Protein AF-A0A935TF21-F1 (afdb_monomer)

Radius of gyration: 28.74 Å; Cα contacts (8 Å, |Δi|>4): 206; chains: 1; bounding box: 63×30×83 Å

Structure (mmCIF, N/CA/C/O backbone):
data_AF-A0A935TF21-F1
#
_entry.id   AF-A0A935TF21-F1
#
loop_
_atom_site.group_PDB
_atom_site.id
_atom_site.type_symbol
_atom_site.label_atom_id
_atom_site.label_alt_id
_atom_site.label_comp_id
_atom_site.label_asym_id
_atom_site.label_entity_id
_atom_site.label_seq_id
_atom_site.pdbx_PDB_ins_code
_atom_site.Cartn_x
_atom_site.Cartn_y
_atom_site.Cartn_z
_atom_site.occupancy
_atom_site.B_iso_or_equiv
_atom_site.auth_seq_id
_atom_site.auth_comp_id
_atom_site.auth_asym_id
_atom_site.auth_atom_id
_atom_site.pdbx_PDB_model_num
ATOM 1 N N . MET A 1 1 ? -17.132 6.297 -1.253 1.00 37.31 1 MET A N 1
ATOM 2 C CA . MET A 1 1 ? -18.064 5.378 -0.561 1.00 37.31 1 MET A CA 1
ATOM 3 C C . MET A 1 1 ? -17.252 4.531 0.411 1.00 37.31 1 MET A C 1
ATOM 5 O O . MET A 1 1 ? -16.319 3.863 -0.022 1.00 37.31 1 MET A O 1
ATOM 9 N N . VAL A 1 2 ? -17.514 4.644 1.712 1.00 45.81 2 VAL A N 1
ATOM 10 C CA . VAL A 1 2 ? -16.833 3.863 2.762 1.00 45.81 2 VAL A CA 1
ATOM 11 C C . VAL A 1 2 ? -17.226 2.388 2.598 1.00 45.81 2 VAL A C 1
ATOM 13 O O . VAL A 1 2 ? -18.395 2.108 2.330 1.00 45.81 2 VAL A O 1
ATOM 16 N N . SER A 1 3 ? -16.280 1.444 2.679 1.00 52.06 3 SER A N 1
ATOM 17 C CA . SER A 1 3 ? -16.605 0.022 2.480 1.00 52.06 3 SER A CA 1
ATOM 18 C C . SER A 1 3 ? -17.536 -0.486 3.584 1.00 52.06 3 SER A C 1
ATOM 20 O O . SER A 1 3 ? -17.520 0.025 4.703 1.00 52.06 3 SER A O 1
ATOM 22 N N . THR A 1 4 ? -18.343 -1.508 3.290 1.00 50.88 4 THR A N 1
ATOM 23 C CA . THR A 1 4 ? -19.279 -2.112 4.256 1.00 50.88 4 THR A CA 1
ATOM 24 C C . THR A 1 4 ? -18.580 -2.495 5.565 1.00 50.88 4 THR A C 1
ATOM 26 O O . THR A 1 4 ? -19.110 -2.223 6.636 1.00 50.88 4 THR A O 1
ATOM 29 N N . SER A 1 5 ? -17.345 -3.004 5.493 1.00 61.09 5 SER A N 1
ATOM 30 C CA . SER A 1 5 ? -16.505 -3.284 6.665 1.00 61.09 5 SER A CA 1
ATOM 31 C C . SER A 1 5 ? -16.226 -2.044 7.524 1.00 61.09 5 SER A C 1
ATOM 33 O O . SER A 1 5 ? -16.417 -2.077 8.735 1.00 61.09 5 SER A O 1
ATOM 35 N N . GLU A 1 6 ? -15.850 -0.920 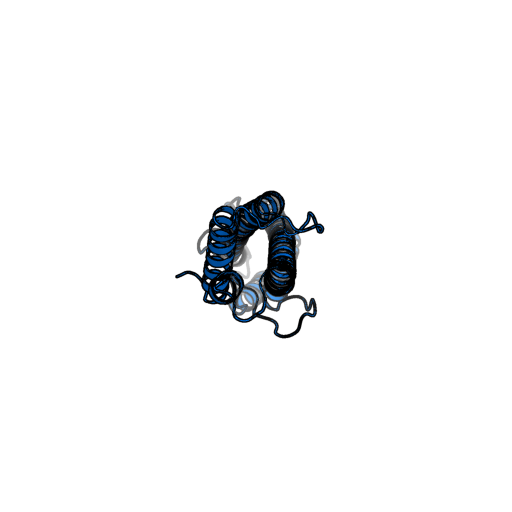6.922 1.00 62.50 6 GLU A N 1
ATOM 36 C CA . GLU A 1 6 ? -15.554 0.329 7.636 1.00 62.50 6 GLU A CA 1
ATOM 37 C C . GLU A 1 6 ? -16.818 0.938 8.271 1.00 62.50 6 GLU A C 1
ATOM 39 O O . GLU A 1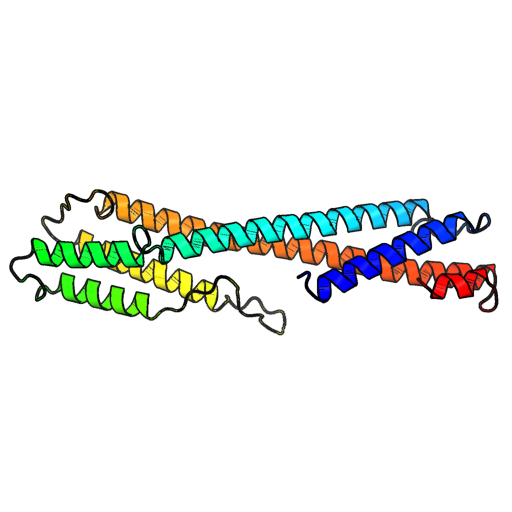 6 ? -16.762 1.452 9.387 1.00 62.50 6 GLU A O 1
ATOM 44 N N . ARG A 1 7 ? -17.994 0.775 7.640 1.00 63.12 7 ARG A N 1
ATOM 45 C CA . ARG A 1 7 ? -19.284 1.141 8.258 1.00 63.12 7 ARG A CA 1
ATOM 46 C C . ARG A 1 7 ? -19.556 0.337 9.533 1.00 63.12 7 ARG A C 1
ATOM 48 O O . ARG A 1 7 ? -20.015 0.909 10.518 1.00 63.12 7 ARG A O 1
ATOM 55 N N . THR A 1 8 ? -19.238 -0.960 9.541 1.00 80.75 8 THR A N 1
ATOM 56 C CA . THR A 1 8 ? -19.416 -1.803 10.740 1.00 80.75 8 THR A CA 1
ATOM 57 C C . THR A 1 8 ? -18.425 -1.475 11.858 1.00 80.75 8 THR A C 1
ATOM 59 O O . THR A 1 8 ? -18.762 -1.613 13.031 1.00 80.75 8 THR A O 1
ATOM 62 N N . PHE A 1 9 ? -17.206 -1.026 11.535 1.00 86.69 9 PHE A N 1
ATOM 63 C CA . PHE A 1 9 ? -16.251 -0.556 12.544 1.00 86.69 9 PHE A CA 1
ATOM 64 C C . PHE A 1 9 ? -16.720 0.750 13.188 1.00 86.69 9 PHE A C 1
ATOM 66 O O . PHE A 1 9 ? -16.795 0.811 14.412 1.00 86.69 9 PHE A O 1
ATOM 73 N N . GLY A 1 10 ? -17.153 1.730 12.387 1.00 88.19 10 GLY A N 1
ATOM 74 C CA . GLY A 1 10 ? -17.724 2.977 12.907 1.00 88.19 10 GLY A CA 1
ATOM 75 C C . GLY A 1 10 ? -18.922 2.738 13.831 1.00 88.19 10 GLY A C 1
ATOM 76 O O . GLY A 1 10 ? -18.957 3.264 14.936 1.00 88.19 10 GLY A O 1
ATOM 77 N N . GLN A 1 11 ? -19.854 1.863 13.439 1.00 90.12 11 GLN A N 1
ATOM 78 C CA . GLN A 1 11 ? -20.998 1.500 14.285 1.00 90.12 11 GLN A CA 1
ATOM 79 C C . GLN A 1 11 ? -20.578 0.861 15.615 1.00 90.12 11 GLN A C 1
ATOM 81 O O . GLN A 1 11 ? -21.085 1.253 16.662 1.00 90.12 11 GLN A O 1
ATOM 86 N N . ARG A 1 12 ? -19.643 -0.100 15.591 1.00 92.12 12 ARG A N 1
ATOM 87 C CA . ARG A 1 12 ? -19.133 -0.745 16.814 1.00 92.12 12 ARG A CA 1
ATOM 88 C C . ARG A 1 12 ? -18.430 0.246 17.737 1.00 92.12 12 ARG A C 1
ATOM 90 O O . ARG A 1 12 ? -18.624 0.184 18.946 1.00 92.12 12 ARG A O 1
ATOM 97 N N . TYR A 1 13 ? -17.651 1.166 17.173 1.00 95.38 13 TYR A N 1
ATOM 98 C CA . TYR A 1 13 ? -17.010 2.235 17.932 1.00 95.38 13 TYR A CA 1
ATOM 99 C C . TYR A 1 13 ? -18.043 3.142 18.611 1.00 95.38 13 TYR A C 1
ATOM 101 O O . TYR A 1 13 ? -17.968 3.341 19.822 1.00 95.38 13 TYR A O 1
ATOM 109 N N . THR A 1 14 ? -19.047 3.624 17.866 1.00 95.19 14 THR A N 1
ATOM 110 C CA . THR A 1 14 ? -20.126 4.456 18.420 1.00 95.19 14 THR A CA 1
ATOM 111 C C . THR A 1 14 ? -20.864 3.731 19.541 1.00 95.19 14 THR A C 1
ATOM 113 O O . THR A 1 14 ? -21.003 4.282 20.624 1.00 95.19 14 THR A O 1
ATOM 116 N N . LYS A 1 15 ? -21.237 2.461 19.343 1.00 95.06 15 LYS A N 1
ATOM 117 C CA . LYS A 1 15 ? -21.889 1.664 20.392 1.00 95.06 15 LYS A CA 1
ATOM 118 C C . LYS A 1 15 ? -21.023 1.484 21.638 1.00 95.06 15 LYS A C 1
ATOM 120 O O . LYS A 1 15 ? -21.534 1.577 22.749 1.00 95.06 15 LYS A O 1
ATOM 125 N N . GLY A 1 16 ? -19.715 1.290 21.473 1.00 96.75 16 GLY A N 1
ATOM 126 C CA . GLY A 1 16 ? -18.781 1.254 22.597 1.00 96.75 16 GLY A CA 1
ATOM 127 C C . GLY A 1 16 ? -18.724 2.579 23.366 1.00 96.75 16 GLY A C 1
ATOM 128 O O . GLY A 1 16 ? -18.702 2.568 24.596 1.00 96.75 16 GLY A O 1
ATOM 129 N N . ARG A 1 17 ? -18.748 3.720 22.663 1.00 97.44 17 ARG A N 1
ATOM 130 C CA . ARG A 1 17 ? -18.812 5.056 23.281 1.00 97.44 17 ARG A CA 1
ATOM 131 C C . ARG A 1 17 ? -20.123 5.262 24.036 1.00 97.44 17 ARG A C 1
ATOM 133 O O . ARG A 1 17 ? -20.077 5.664 25.194 1.00 97.44 17 ARG A O 1
ATOM 140 N N . ASP A 1 18 ? -21.251 4.923 23.418 1.00 97.38 18 ASP A N 1
ATOM 141 C CA . ASP A 1 18 ? -22.573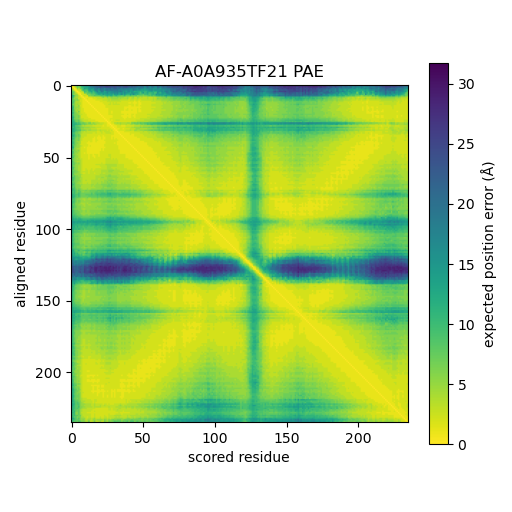 5.031 24.040 1.00 97.38 18 ASP A CA 1
ATOM 142 C C . ASP A 1 18 ? -22.661 4.178 25.314 1.00 97.38 18 ASP A C 1
ATOM 144 O O . ASP A 1 18 ? -23.154 4.647 26.337 1.00 97.38 18 ASP A O 1
ATOM 148 N N . LEU A 1 19 ? -22.113 2.954 25.287 1.00 97.06 19 LEU A N 1
ATOM 149 C CA . LEU A 1 19 ? -22.030 2.098 26.471 1.00 97.06 19 LEU A CA 1
ATOM 150 C C . LEU A 1 19 ? -21.237 2.772 27.594 1.00 97.06 19 LEU A C 1
ATOM 152 O O . LEU A 1 19 ? -21.670 2.747 28.740 1.00 97.06 19 LEU A O 1
ATOM 156 N N . VAL A 1 20 ? -20.081 3.369 27.294 1.00 97.25 20 VAL A N 1
ATOM 157 C CA . VAL A 1 20 ? -19.264 4.048 28.310 1.00 97.25 20 VAL A CA 1
ATOM 158 C C . VAL A 1 20 ? -19.993 5.245 28.913 1.00 97.25 20 VAL A C 1
ATOM 160 O O . VAL A 1 20 ? -19.961 5.404 30.132 1.00 97.25 20 VAL A O 1
ATOM 163 N N . GLU A 1 21 ? -20.656 6.068 28.099 1.00 96.62 21 GLU A N 1
ATOM 164 C CA . GLU A 1 21 ? -21.449 7.192 28.611 1.00 96.62 21 GLU A CA 1
ATOM 165 C C . GLU A 1 21 ? -22.609 6.705 29.479 1.00 96.62 21 GLU A C 1
ATOM 167 O O . GLU A 1 21 ? -22.827 7.223 30.571 1.00 96.62 21 GLU A O 1
ATOM 172 N N . TYR A 1 22 ? -23.283 5.638 29.058 1.00 96.69 22 TYR A N 1
ATOM 173 C CA . TYR A 1 22 ? -24.311 4.990 29.855 1.00 96.69 22 TYR A CA 1
ATOM 174 C C . TYR A 1 22 ? -23.778 4.489 31.211 1.00 96.69 22 TYR A C 1
ATOM 176 O O . TYR A 1 22 ? -24.372 4.777 32.248 1.00 96.69 22 TYR A O 1
ATOM 184 N N . LEU A 1 23 ? -22.627 3.809 31.241 1.00 96.50 23 LEU A N 1
ATOM 185 C CA . LEU A 1 23 ? -22.033 3.318 32.490 1.00 96.50 23 LEU A CA 1
ATOM 186 C C . LEU A 1 23 ? -21.666 4.447 33.463 1.00 96.50 23 LEU A C 1
ATOM 188 O O . LEU A 1 23 ? -21.711 4.232 34.668 1.00 96.50 23 LEU A O 1
ATOM 192 N N . LYS A 1 24 ? -21.331 5.649 32.973 1.00 94.69 24 LYS A N 1
ATOM 193 C CA . LYS A 1 24 ? -21.089 6.820 33.837 1.00 94.69 24 LYS A CA 1
ATOM 194 C C . LYS A 1 24 ? -22.364 7.326 34.517 1.00 94.69 24 LYS A C 1
ATOM 196 O O . LYS A 1 24 ? -22.272 7.914 35.591 1.00 94.69 24 LYS A O 1
ATOM 201 N N . LEU A 1 25 ? -23.533 7.108 33.910 1.00 94.75 25 LEU A N 1
ATOM 202 C CA . LEU A 1 25 ? -24.829 7.446 34.511 1.00 94.75 25 LEU A CA 1
ATOM 203 C C . LEU A 1 25 ? -25.222 6.449 35.610 1.00 94.75 25 LEU A C 1
ATOM 205 O O . LEU A 1 25 ? -25.937 6.808 36.544 1.00 94.75 25 LEU A O 1
ATOM 209 N N . VAL A 1 26 ? -24.727 5.211 35.532 1.00 94.06 26 VAL A N 1
ATOM 210 C CA . VAL A 1 26 ? -24.918 4.189 36.566 1.00 94.06 26 VAL A CA 1
ATOM 211 C C . VAL A 1 26 ? -23.888 4.404 37.681 1.00 94.06 26 VAL A C 1
ATOM 213 O O . VAL A 1 26 ? -22.861 3.738 37.746 1.00 94.06 26 VAL A O 1
ATOM 216 N N . THR A 1 27 ? -24.152 5.350 38.585 1.00 87.94 27 THR A N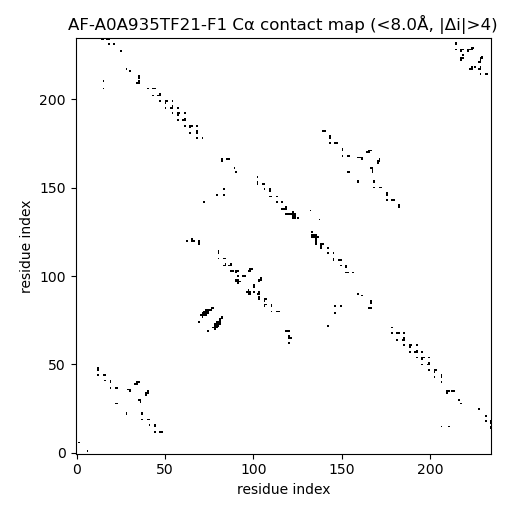 1
ATOM 217 C CA . THR A 1 27 ? -23.195 5.802 39.622 1.00 87.94 27 THR A CA 1
ATOM 218 C C . THR A 1 27 ? -22.717 4.709 40.585 1.00 87.94 27 THR A C 1
ATOM 220 O O . THR A 1 27 ? -21.671 4.858 41.212 1.00 87.94 27 THR A O 1
ATOM 223 N N . THR A 1 28 ? -23.453 3.600 40.697 1.00 92.25 28 THR A N 1
ATOM 224 C CA . THR A 1 28 ? -23.097 2.442 41.533 1.00 92.25 28 THR A CA 1
ATOM 225 C C . THR A 1 28 ? -22.354 1.338 40.770 1.00 92.25 28 THR A C 1
ATOM 227 O O . THR A 1 28 ? -21.987 0.326 41.370 1.00 92.25 28 THR A O 1
ATOM 230 N N . TYR A 1 29 ? -22.094 1.518 39.470 1.00 93.94 29 TYR A N 1
ATOM 231 C CA . TYR A 1 29 ? -21.312 0.580 38.669 1.00 93.94 29 TYR A CA 1
ATOM 232 C C . TYR A 1 29 ? -19.819 0.684 39.016 1.00 93.94 29 TYR A C 1
ATOM 234 O O . TYR A 1 29 ? -19.079 1.512 38.481 1.00 93.94 29 TYR A O 1
ATOM 242 N N . ALA A 1 30 ? -19.373 -0.186 39.921 1.00 91.62 30 ALA A N 1
ATOM 243 C CA . ALA A 1 30 ? -18.002 -0.237 40.424 1.00 91.62 30 ALA A CA 1
ATOM 244 C C . ALA A 1 30 ? -17.450 -1.675 40.352 1.00 91.62 30 ALA A C 1
ATOM 246 O O . ALA A 1 30 ? -17.303 -2.340 41.380 1.00 91.62 30 ALA A O 1
ATOM 247 N N . PRO A 1 31 ? -17.173 -2.202 39.142 1.00 94.56 31 PRO A N 1
ATOM 248 C CA . PRO A 1 31 ? -16.696 -3.571 38.989 1.00 94.56 31 PRO A CA 1
ATOM 249 C C . PRO A 1 31 ? -15.298 -3.750 39.600 1.00 94.56 31 PRO A C 1
ATOM 251 O O . PRO A 1 31 ? -14.434 -2.875 39.482 1.00 94.56 31 PRO A O 1
ATOM 254 N N . THR A 1 32 ? -15.059 -4.925 40.192 1.00 93.94 32 THR A N 1
ATOM 255 C CA . THR A 1 32 ? -13.744 -5.324 40.726 1.00 93.94 32 THR A CA 1
ATOM 256 C C . THR A 1 32 ? -12.703 -5.467 39.616 1.00 93.94 32 THR A C 1
ATOM 258 O O . THR A 1 32 ? -11.535 -5.134 39.805 1.00 93.94 32 THR A O 1
ATOM 261 N N . GLU A 1 33 ? -13.116 -5.942 38.437 1.00 95.25 33 GLU A N 1
ATOM 262 C CA . GLU A 1 33 ? -12.239 -6.017 37.271 1.00 95.25 33 GLU A CA 1
ATOM 263 C C . GLU A 1 33 ? -12.031 -4.616 36.681 1.00 95.25 33 GLU A C 1
ATOM 265 O O . GLU A 1 33 ? -12.912 -4.030 36.050 1.00 95.25 33 GLU A O 1
ATOM 270 N N . THR A 1 34 ? -10.824 -4.080 36.856 1.00 96.75 34 THR A N 1
ATOM 271 C CA . THR A 1 34 ? -10.471 -2.719 36.427 1.00 96.75 34 THR A CA 1
ATOM 272 C C . THR A 1 34 ? -10.614 -2.523 34.918 1.00 96.75 34 THR A C 1
ATOM 274 O O . THR A 1 34 ? -11.000 -1.445 34.467 1.00 96.75 34 THR A O 1
ATOM 277 N N . ALA A 1 35 ? -10.375 -3.569 34.122 1.00 96.38 35 ALA A N 1
ATOM 278 C CA . ALA A 1 35 ? -10.441 -3.539 32.662 1.00 96.38 35 ALA A CA 1
ATOM 279 C C . ALA A 1 35 ? -11.816 -3.124 32.099 1.00 96.38 35 ALA A C 1
ATOM 281 O O . ALA A 1 35 ? -11.870 -2.617 30.976 1.00 96.38 35 ALA A O 1
ATOM 282 N N . ILE A 1 36 ? -12.900 -3.322 32.859 1.00 97.50 36 ILE A N 1
ATOM 283 C CA . ILE A 1 36 ? -14.279 -2.977 32.468 1.00 97.50 36 ILE A CA 1
ATOM 284 C C . ILE A 1 36 ? -14.825 -1.733 33.180 1.00 97.50 36 ILE A C 1
ATOM 286 O O . ILE A 1 36 ? -16.016 -1.427 33.075 1.00 97.50 36 ILE A O 1
ATOM 290 N N . GLN A 1 37 ? -13.970 -1.007 33.899 1.00 97.31 37 GLN A N 1
ATOM 291 C CA . GLN A 1 37 ? -14.326 0.295 34.451 1.00 97.31 37 GLN A CA 1
ATOM 292 C C . GLN A 1 37 ? -14.432 1.343 33.330 1.00 97.31 37 GLN A C 1
ATOM 294 O O . GLN A 1 37 ? -13.663 1.278 32.361 1.00 97.31 37 GLN A O 1
ATOM 299 N N . PRO A 1 38 ? -15.316 2.353 33.462 1.00 96.62 38 PRO A N 1
ATOM 300 C CA . PRO A 1 38 ? -15.530 3.362 32.421 1.00 96.62 38 PRO A CA 1
ATOM 301 C C . PRO A 1 38 ? -14.249 4.073 31.963 1.00 96.62 38 PRO A C 1
ATOM 303 O O . PRO A 1 38 ? -14.087 4.346 30.773 1.00 96.62 38 PRO A O 1
ATOM 306 N N . ALA A 1 39 ? -13.306 4.325 32.879 1.00 96.94 39 ALA A N 1
ATOM 307 C CA . ALA A 1 39 ? -12.022 4.947 32.557 1.00 96.94 39 ALA A CA 1
ATOM 308 C C . ALA A 1 39 ? -11.172 4.079 31.608 1.00 96.94 39 ALA A C 1
ATOM 310 O O . ALA A 1 39 ? -10.722 4.557 30.570 1.00 96.94 39 ALA A O 1
ATOM 311 N N . ASN A 1 40 ? -11.017 2.784 31.901 1.00 97.94 40 ASN A N 1
ATOM 312 C CA . ASN A 1 40 ? -10.223 1.874 31.067 1.00 97.94 40 ASN A CA 1
ATOM 313 C C . ASN A 1 40 ? -10.906 1.542 29.733 1.00 97.94 40 ASN A C 1
ATOM 315 O O . ASN A 1 40 ? -10.227 1.402 28.716 1.00 97.94 40 ASN A O 1
ATOM 319 N N . LEU A 1 41 ? -12.242 1.477 29.705 1.00 98.12 41 LEU A N 1
ATOM 320 C CA . LEU A 1 41 ? -12.999 1.373 28.454 1.00 98.12 41 LEU A CA 1
ATOM 321 C C . LEU A 1 41 ? -12.825 2.627 27.584 1.00 98.12 41 LEU A C 1
ATOM 323 O O . LEU A 1 41 ? -12.666 2.510 26.371 1.00 98.12 41 LEU A O 1
ATOM 327 N N . THR A 1 42 ? -12.790 3.818 28.195 1.00 98.31 42 THR A N 1
ATOM 328 C CA . THR A 1 42 ? -12.485 5.075 27.490 1.00 98.31 42 THR A CA 1
ATOM 329 C C . THR A 1 42 ? -11.088 5.027 26.873 1.00 98.31 42 THR A C 1
ATOM 331 O O . THR A 1 42 ? -10.937 5.354 25.698 1.00 98.31 42 THR A O 1
ATOM 334 N N . THR A 1 43 ? -10.083 4.562 27.622 1.00 98.50 43 THR A N 1
ATOM 335 C CA . THR A 1 43 ? -8.717 4.376 27.108 1.00 98.50 43 THR A CA 1
ATOM 336 C C . THR A 1 43 ? -8.687 3.422 25.913 1.00 98.50 43 THR A C 1
ATOM 338 O O . THR A 1 43 ? -8.118 3.772 24.882 1.00 98.50 43 THR A O 1
ATOM 341 N N . LEU A 1 44 ? -9.355 2.264 26.001 1.00 98.38 44 LEU A N 1
ATOM 342 C CA . LEU A 1 44 ? -9.447 1.316 24.884 1.00 98.38 44 LEU A CA 1
ATOM 343 C C . LEU A 1 44 ? -10.112 1.946 23.651 1.00 98.38 44 LEU A C 1
ATOM 345 O O . LEU A 1 44 ? -9.628 1.772 22.535 1.00 98.38 44 LEU A O 1
ATOM 349 N N . LEU A 1 45 ? -11.201 2.696 23.834 1.00 98.25 45 LEU A N 1
ATOM 350 C CA . LEU A 1 45 ? -11.885 3.369 22.729 1.00 98.25 45 LEU A CA 1
ATOM 351 C C . LEU A 1 45 ? -11.001 4.443 22.085 1.00 98.25 45 LEU A C 1
ATOM 353 O O . LEU A 1 45 ? -10.987 4.546 20.863 1.00 98.25 45 LEU A O 1
ATOM 357 N N . ASN A 1 46 ? -10.206 5.183 22.859 1.00 98.25 46 ASN A N 1
ATOM 358 C CA . ASN A 1 46 ? -9.229 6.122 22.301 1.00 98.25 46 ASN A CA 1
ATOM 359 C C . ASN A 1 46 ? -8.145 5.390 21.485 1.00 98.25 46 ASN A C 1
ATOM 361 O O . ASN A 1 46 ? -7.781 5.846 20.404 1.00 98.25 46 ASN A O 1
ATOM 365 N N . SER A 1 47 ? -7.676 4.222 21.945 1.00 98.31 47 SER A N 1
ATOM 366 C CA . SER A 1 47 ? -6.758 3.379 21.165 1.00 98.31 47 SER A CA 1
ATOM 367 C C . SER A 1 47 ? -7.396 2.858 19.873 1.00 98.31 47 SER A C 1
ATOM 369 O O . SER A 1 47 ? -6.733 2.814 18.839 1.00 98.31 47 SER A O 1
ATOM 371 N N . ILE A 1 48 ? -8.682 2.491 19.901 1.00 98.00 48 ILE A N 1
ATOM 372 C CA . ILE A 1 48 ? -9.433 2.080 18.705 1.00 98.00 48 ILE A CA 1
ATOM 373 C C . ILE A 1 48 ? -9.556 3.235 17.709 1.00 98.00 48 ILE A C 1
ATOM 375 O O . ILE A 1 48 ? -9.378 3.019 16.512 1.00 98.00 48 ILE A O 1
ATOM 379 N N . ASP A 1 49 ? -9.846 4.446 18.180 1.00 96.81 49 ASP A N 1
ATOM 380 C CA . ASP A 1 49 ? -9.965 5.629 17.324 1.00 96.81 49 ASP A CA 1
ATOM 381 C C . ASP A 1 49 ? -8.635 5.978 16.636 1.00 96.81 49 ASP A C 1
ATOM 383 O O . ASP A 1 49 ? -8.578 6.161 15.414 1.00 96.81 49 ASP A O 1
ATOM 387 N N . ALA A 1 50 ? -7.538 5.941 17.398 1.00 97.56 50 ALA A N 1
ATOM 388 C CA . ALA A 1 50 ? -6.191 6.075 16.855 1.00 97.56 50 ALA A CA 1
ATOM 389 C C . ALA A 1 50 ? -5.903 4.987 15.804 1.00 97.56 50 ALA A C 1
ATOM 391 O O . ALA A 1 50 ? -5.513 5.303 14.680 1.00 97.56 50 ALA A O 1
ATOM 392 N N . ALA A 1 51 ? -6.185 3.715 16.107 1.00 96.25 51 ALA A N 1
ATOM 393 C CA . ALA A 1 51 ? -5.967 2.609 15.174 1.00 96.25 51 ALA A CA 1
ATOM 394 C C . ALA A 1 51 ? -6.834 2.712 13.902 1.00 96.25 51 ALA A C 1
ATOM 396 O O . ALA A 1 51 ? -6.372 2.379 12.809 1.00 96.25 51 ALA A O 1
ATOM 397 N N . ASN A 1 52 ? -8.079 3.195 14.004 1.00 94.50 52 ASN A N 1
ATOM 398 C CA . ASN A 1 52 ? -8.925 3.478 12.840 1.00 94.50 52 ASN A CA 1
ATOM 399 C C . ASN A 1 52 ? -8.264 4.523 11.927 1.00 94.50 52 ASN A C 1
ATOM 401 O O . ASN A 1 52 ? -8.185 4.322 10.711 1.00 94.50 52 ASN A O 1
ATOM 405 N N . SER A 1 53 ? -7.762 5.609 12.521 1.00 94.75 53 SER A N 1
ATOM 406 C CA . SER A 1 53 ? -7.082 6.692 11.807 1.00 94.75 53 SER A CA 1
ATOM 407 C C . SER A 1 53 ? -5.785 6.217 11.150 1.00 94.75 53 SER A C 1
ATOM 409 O O . SER A 1 53 ? -5.547 6.495 9.973 1.00 94.75 53 SER A O 1
ATOM 411 N N . GLU A 1 54 ? -4.983 5.422 11.860 1.00 95.62 54 GLU A N 1
ATOM 412 C CA . GLU A 1 54 ? -3.742 4.842 11.340 1.00 95.62 54 GLU A CA 1
ATOM 413 C C . GLU A 1 54 ? -3.979 3.904 10.151 1.00 95.62 54 GLU A C 1
ATOM 415 O O . GLU A 1 54 ? -3.249 3.971 9.161 1.00 95.62 54 GLU A O 1
ATOM 420 N N . VAL A 1 55 ? -5.019 3.061 10.198 1.00 93.88 55 VAL A N 1
ATOM 421 C CA . VAL A 1 55 ? -5.396 2.212 9.055 1.00 93.88 55 VAL A CA 1
ATOM 422 C C . VAL A 1 55 ? -5.797 3.065 7.852 1.00 93.88 55 VAL A C 1
ATOM 424 O O . VAL A 1 55 ? -5.410 2.755 6.721 1.00 93.88 55 VAL A O 1
ATOM 427 N N . GLY A 1 56 ? -6.554 4.143 8.074 1.00 90.69 56 GLY A N 1
ATOM 428 C CA . GLY A 1 56 ? -6.927 5.092 7.026 1.00 90.69 56 GLY A CA 1
ATOM 429 C C . GLY A 1 56 ? -5.709 5.747 6.369 1.00 90.69 56 GLY A C 1
ATOM 430 O O . GLY A 1 56 ? -5.599 5.748 5.140 1.00 90.69 56 GLY A O 1
ATOM 431 N N . ALA A 1 57 ? -4.769 6.234 7.181 1.00 94.94 57 ALA A N 1
ATOM 432 C CA . ALA A 1 57 ? -3.530 6.848 6.717 1.00 94.94 57 ALA A CA 1
ATOM 433 C C . ALA A 1 57 ? -2.655 5.852 5.937 1.00 94.94 57 ALA A C 1
ATOM 435 O O . ALA A 1 57 ? -2.297 6.121 4.790 1.00 94.94 57 ALA A O 1
ATOM 436 N N . ALA A 1 58 ? -2.393 4.667 6.500 1.00 93.00 58 ALA A N 1
ATOM 437 C CA . ALA A 1 58 ? -1.585 3.631 5.853 1.00 93.00 58 ALA A CA 1
ATOM 438 C C . ALA A 1 58 ? -2.186 3.183 4.511 1.00 93.00 58 ALA A C 1
ATOM 440 O O . ALA A 1 58 ? -1.467 3.000 3.528 1.00 93.00 58 ALA A O 1
ATOM 441 N N . LYS A 1 59 ? -3.518 3.070 4.434 1.00 92.25 59 LYS A N 1
ATOM 442 C CA . LYS A 1 59 ? -4.225 2.756 3.186 1.00 92.25 59 LYS A CA 1
ATOM 443 C C . LYS A 1 59 ? -4.027 3.831 2.122 1.00 92.25 59 LYS A C 1
ATOM 445 O O . LYS A 1 59 ? -3.856 3.490 0.953 1.00 92.25 59 LYS A O 1
ATOM 450 N N . SER A 1 60 ? -4.091 5.103 2.515 1.00 92.44 60 SER A N 1
ATOM 451 C CA . SER A 1 60 ? -3.877 6.235 1.611 1.00 92.44 60 SER A CA 1
ATOM 452 C C . SER A 1 60 ? -2.455 6.213 1.048 1.00 92.44 60 SER A C 1
ATOM 454 O O . SER A 1 60 ? -2.281 6.185 -0.168 1.00 92.44 60 SER A O 1
ATOM 456 N N . THR A 1 61 ? -1.448 6.091 1.919 1.00 93.75 61 THR A N 1
ATOM 457 C CA . THR A 1 61 ? -0.031 5.997 1.530 1.00 93.75 61 THR A CA 1
ATOM 458 C C . THR A 1 61 ? 0.222 4.835 0.570 1.00 93.75 61 THR A C 1
ATOM 460 O O . THR A 1 61 ? 0.808 5.018 -0.495 1.00 93.75 61 THR A O 1
ATOM 463 N N . LEU A 1 62 ? -0.290 3.644 0.892 1.00 92.69 62 LEU A N 1
ATOM 464 C CA . LEU A 1 62 ? -0.178 2.468 0.030 1.00 92.69 62 LEU A CA 1
ATOM 465 C C . LEU A 1 62 ? -0.842 2.679 -1.341 1.00 92.69 62 LEU A C 1
ATOM 467 O O . LEU A 1 62 ? -0.335 2.202 -2.359 1.00 92.69 62 LEU A O 1
ATOM 471 N N . GLN A 1 63 ? -1.991 3.358 -1.387 1.00 91.62 63 GLN A N 1
ATOM 472 C CA . GLN A 1 63 ? -2.683 3.647 -2.642 1.00 91.62 63 GLN A CA 1
ATOM 473 C C . GLN A 1 63 ? -1.871 4.611 -3.516 1.00 91.62 63 GLN A C 1
ATOM 475 O O . GLN A 1 63 ? -1.721 4.339 -4.707 1.00 91.62 63 GLN A O 1
ATOM 480 N N . THR A 1 64 ? -1.295 5.662 -2.928 1.00 93.94 64 THR A N 1
ATOM 481 C CA . THR A 1 64 ? -0.397 6.596 -3.625 1.00 93.94 64 THR A CA 1
ATOM 482 C C . THR A 1 64 ? 0.812 5.871 -4.212 1.00 93.94 64 THR A C 1
ATOM 484 O O . THR A 1 64 ? 1.058 5.964 -5.410 1.00 93.94 64 THR A O 1
ATOM 487 N N . GLU A 1 65 ? 1.503 5.048 -3.421 1.00 94.00 65 GLU A N 1
ATOM 488 C CA . GLU A 1 65 ? 2.669 4.281 -3.885 1.00 94.00 65 GLU A CA 1
ATOM 489 C C . GLU A 1 65 ? 2.324 3.326 -5.042 1.00 94.00 65 GLU A C 1
ATOM 491 O O . GLU A 1 65 ? 3.077 3.186 -6.011 1.00 94.00 65 GLU A O 1
ATOM 496 N N . ARG A 1 66 ? 1.146 2.693 -4.995 1.00 92.88 66 ARG A N 1
ATOM 497 C CA . ARG A 1 66 ? 0.640 1.846 -6.089 1.00 92.88 66 ARG A CA 1
ATOM 498 C C . ARG A 1 66 ? 0.339 2.637 -7.355 1.00 92.88 66 ARG A C 1
ATOM 500 O O . ARG A 1 66 ? 0.583 2.131 -8.454 1.00 92.88 66 ARG A O 1
ATOM 507 N N . ASP A 1 67 ? -0.210 3.837 -7.203 1.00 92.44 67 ASP A N 1
ATOM 508 C CA . ASP A 1 67 ? -0.536 4.731 -8.309 1.00 92.44 67 ASP A CA 1
ATOM 509 C C . ASP A 1 67 ? 0.730 5.287 -8.971 1.00 92.44 67 ASP A C 1
ATOM 511 O O . ASP A 1 67 ? 0.852 5.263 -10.196 1.00 92.44 67 ASP A O 1
ATOM 515 N N . GLU A 1 68 ? 1.725 5.679 -8.186 1.00 94.75 68 GLU A N 1
ATOM 516 C CA . GLU A 1 68 ? 3.032 6.083 -8.702 1.00 94.75 68 GLU A CA 1
ATOM 517 C C . GLU A 1 68 ? 3.734 4.927 -9.416 1.00 94.75 68 GLU A C 1
ATOM 519 O O . GLU A 1 68 ? 4.222 5.087 -10.538 1.00 94.75 68 GLU A O 1
ATOM 524 N N . ARG A 1 69 ? 3.711 3.723 -8.829 1.00 95.62 69 ARG A N 1
ATOM 525 C CA . ARG A 1 69 ? 4.286 2.527 -9.453 1.00 95.62 69 ARG A CA 1
ATOM 526 C C . ARG A 1 69 ? 3.686 2.266 -10.830 1.00 95.62 69 ARG A C 1
ATOM 528 O O . ARG A 1 69 ? 4.426 2.091 -11.794 1.00 95.62 69 ARG A O 1
ATOM 535 N N . ILE A 1 70 ? 2.356 2.241 -10.965 1.00 93.06 70 ILE A N 1
ATOM 536 C CA . ILE A 1 70 ? 1.731 1.962 -12.270 1.00 93.06 70 ILE A CA 1
ATOM 537 C C . ILE A 1 70 ? 2.073 3.038 -13.312 1.00 93.06 70 ILE A C 1
ATOM 539 O O . ILE A 1 70 ? 2.244 2.701 -14.487 1.00 93.06 70 ILE A O 1
ATOM 543 N N . VAL A 1 71 ? 2.238 4.299 -12.897 1.00 95.12 71 VAL A N 1
ATOM 544 C CA . VAL A 1 71 ? 2.690 5.393 -13.771 1.00 95.12 71 VAL A CA 1
ATOM 545 C C . VAL A 1 71 ? 4.103 5.122 -14.294 1.00 95.12 71 VAL A C 1
ATOM 547 O O . VAL A 1 71 ? 4.307 5.221 -15.504 1.00 95.12 71 VAL A O 1
ATOM 550 N N . MET A 1 72 ? 5.041 4.674 -13.450 1.00 96.88 72 MET A N 1
ATOM 551 C CA . MET A 1 72 ? 6.409 4.333 -13.886 1.00 96.88 72 MET A CA 1
ATOM 552 C C . MET A 1 72 ? 6.444 3.266 -14.990 1.00 96.88 72 MET A C 1
ATOM 554 O O . MET A 1 72 ? 7.345 3.260 -15.827 1.00 96.88 72 MET A O 1
ATOM 558 N N . PHE A 1 73 ? 5.449 2.378 -15.044 1.00 95.81 73 PHE A N 1
ATOM 559 C CA . PHE A 1 73 ? 5.354 1.359 -16.089 1.00 95.81 73 PHE A CA 1
ATOM 560 C C . PHE A 1 73 ? 4.582 1.819 -17.333 1.00 95.81 73 PHE A C 1
ATOM 562 O O . PHE A 1 73 ? 4.996 1.512 -18.454 1.00 95.81 73 PHE A O 1
ATOM 569 N N . LYS A 1 74 ? 3.449 2.511 -17.151 1.00 94.00 74 LYS A N 1
ATOM 570 C CA . LYS A 1 74 ? 2.442 2.738 -18.205 1.00 94.00 74 LYS A CA 1
ATOM 571 C C . LYS A 1 74 ? 2.328 4.173 -18.711 1.00 94.00 74 LYS A C 1
ATOM 573 O O . LYS A 1 74 ? 1.561 4.392 -19.646 1.00 94.00 74 LYS A O 1
ATOM 578 N N . ASN A 1 75 ? 3.034 5.141 -18.126 1.00 95.19 75 ASN A N 1
ATOM 579 C CA . ASN A 1 75 ? 2.969 6.518 -18.609 1.00 95.19 75 ASN A CA 1
ATOM 580 C C . ASN A 1 75 ? 3.316 6.581 -20.112 1.00 95.19 75 ASN A C 1
ATOM 582 O O . ASN A 1 75 ? 4.327 6.032 -20.558 1.00 95.19 75 ASN A O 1
ATOM 586 N N . SER A 1 76 ? 2.462 7.243 -20.894 1.00 91.94 76 SER A N 1
ATOM 587 C CA . SER A 1 76 ? 2.552 7.301 -22.360 1.00 91.94 76 SER A CA 1
ATOM 588 C C . SER A 1 76 ? 3.790 8.024 -22.881 1.00 91.94 76 SER A C 1
ATOM 590 O O . SER A 1 76 ? 4.124 7.873 -24.051 1.00 91.94 76 SER A O 1
ATOM 592 N N . THR A 1 77 ? 4.462 8.794 -22.027 1.00 92.00 77 THR A N 1
ATOM 593 C CA . THR A 1 77 ? 5.619 9.620 -22.379 1.00 92.00 77 THR A CA 1
ATOM 594 C C . THR A 1 77 ? 6.886 9.135 -21.678 1.00 92.00 77 THR A C 1
ATOM 596 O O . THR A 1 77 ? 7.944 9.060 -22.299 1.00 92.00 77 THR A O 1
ATOM 599 N N . THR A 1 78 ? 6.782 8.772 -20.398 1.00 94.69 78 THR A N 1
ATOM 600 C CA . THR A 1 78 ? 7.938 8.472 -19.534 1.00 94.69 78 THR A CA 1
ATOM 601 C C . THR A 1 78 ? 7.961 7.047 -18.990 1.00 94.69 78 THR A C 1
ATOM 603 O O . THR A 1 78 ? 8.940 6.652 -18.365 1.00 94.69 78 THR A O 1
ATOM 606 N N . GLY A 1 79 ? 6.909 6.256 -19.214 1.00 96.69 79 GLY A N 1
ATOM 607 C CA . GLY A 1 79 ? 6.784 4.916 -18.647 1.00 96.69 79 GLY A CA 1
ATOM 608 C C . GLY A 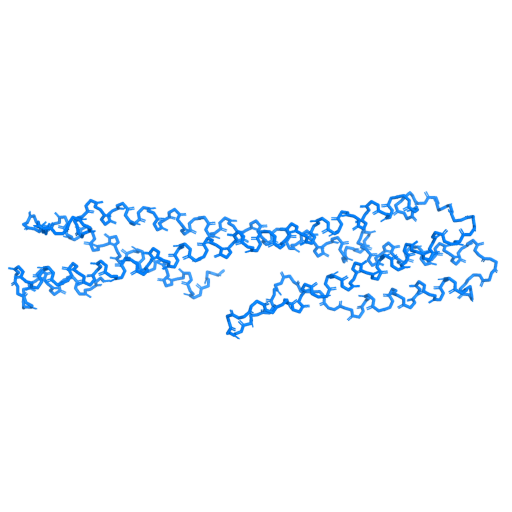1 79 ? 7.729 3.906 -19.294 1.00 96.69 79 GLY A C 1
ATOM 609 O O . GLY A 1 79 ? 8.138 4.065 -20.446 1.00 96.69 79 GLY A O 1
ATOM 610 N N . LEU A 1 80 ? 8.031 2.823 -18.576 1.00 98.00 80 LEU A N 1
ATOM 611 C CA . LEU A 1 80 ? 8.956 1.780 -19.027 1.00 98.00 80 LEU A CA 1
ATOM 612 C C . LEU A 1 80 ? 8.604 1.233 -20.418 1.00 98.00 80 LEU A C 1
ATOM 614 O O . LEU A 1 80 ? 9.477 1.125 -21.274 1.00 98.00 80 LEU A O 1
ATOM 618 N N . ILE A 1 81 ? 7.323 0.938 -20.679 1.00 96.94 81 ILE A N 1
ATOM 619 C CA . ILE A 1 81 ? 6.881 0.431 -21.993 1.00 96.94 81 ILE A CA 1
ATOM 620 C C . ILE A 1 81 ? 7.215 1.438 -23.103 1.00 96.94 81 ILE A C 1
ATOM 622 O O . ILE A 1 81 ? 7.651 1.053 -24.191 1.00 96.94 81 ILE A O 1
ATOM 626 N N . THR A 1 82 ? 7.005 2.725 -22.830 1.00 97.44 82 THR A N 1
ATOM 627 C CA . THR A 1 82 ? 7.269 3.819 -23.765 1.00 97.44 82 THR A CA 1
ATOM 628 C C . THR A 1 82 ? 8.763 3.957 -24.024 1.00 97.44 82 THR A C 1
ATOM 630 O O . THR A 1 82 ? 9.168 4.012 -25.183 1.00 97.44 82 THR A O 1
ATOM 633 N N . ARG A 1 83 ? 9.596 3.926 -22.975 1.00 98.00 83 ARG A N 1
ATOM 634 C CA . ARG A 1 83 ? 11.059 3.962 -23.111 1.00 98.00 83 ARG A CA 1
ATOM 635 C C . ARG A 1 83 ? 11.582 2.776 -23.919 1.00 98.00 83 ARG A C 1
ATOM 637 O O . ARG A 1 83 ? 12.332 2.984 -24.865 1.00 98.00 83 ARG A O 1
ATOM 644 N N . CYS A 1 84 ? 11.104 1.558 -23.659 1.00 98.12 84 CYS A N 1
ATOM 645 C CA . CYS A 1 84 ? 11.468 0.384 -24.460 1.00 98.12 84 CYS A CA 1
ATOM 646 C C . CYS A 1 84 ? 11.054 0.523 -25.939 1.00 98.12 84 CYS A C 1
ATOM 648 O O . CYS A 1 84 ? 11.778 0.083 -26.832 1.00 98.12 84 CYS A O 1
ATOM 650 N N . ALA A 1 85 ? 9.908 1.150 -26.228 1.00 97.75 85 ALA A N 1
ATOM 651 C CA . ALA A 1 85 ? 9.494 1.429 -27.604 1.00 97.75 85 ALA A CA 1
ATOM 652 C C . ALA A 1 85 ? 10.378 2.498 -28.277 1.00 97.75 85 ALA A C 1
ATOM 654 O O . ALA A 1 85 ? 10.744 2.328 -29.436 1.00 97.75 85 ALA A O 1
ATOM 655 N N . GLN A 1 86 ? 10.772 3.548 -27.551 1.00 98.19 86 GLN A N 1
ATOM 656 C CA . GLN A 1 86 ? 11.715 4.562 -28.038 1.00 98.19 86 GLN A CA 1
ATOM 657 C C . GLN A 1 86 ? 13.096 3.959 -28.324 1.00 98.19 86 GLN A C 1
ATOM 659 O O . GLN A 1 86 ? 13.674 4.239 -29.369 1.00 98.19 86 GLN A O 1
ATOM 664 N N . ILE A 1 87 ? 13.587 3.078 -27.444 1.00 98.25 87 ILE A N 1
ATOM 665 C CA . ILE A 1 87 ? 14.823 2.308 -27.649 1.00 98.25 87 ILE A CA 1
ATOM 666 C C . ILE A 1 87 ? 14.740 1.502 -28.947 1.00 98.25 87 ILE A C 1
ATOM 668 O O . ILE A 1 87 ? 15.629 1.586 -29.792 1.00 98.25 87 ILE A O 1
ATOM 672 N N . ARG A 1 88 ? 13.650 0.747 -29.138 1.00 97.88 88 ARG A N 1
ATOM 673 C CA . ARG A 1 88 ? 13.407 -0.018 -30.368 1.00 97.88 88 ARG A CA 1
ATOM 674 C C . ARG A 1 88 ? 13.488 0.879 -31.607 1.00 97.88 88 ARG A C 1
ATOM 676 O O . ARG A 1 88 ? 14.135 0.512 -32.584 1.00 97.88 88 ARG A O 1
ATOM 683 N N . ASP A 1 89 ? 12.818 2.025 -31.584 1.00 97.56 89 ASP A N 1
ATOM 684 C CA . ASP A 1 89 ? 12.743 2.915 -32.745 1.00 97.56 89 ASP A CA 1
ATOM 685 C C . ASP A 1 89 ? 14.082 3.610 -33.025 1.00 97.56 89 ASP A C 1
ATOM 687 O O . ASP A 1 89 ? 14.452 3.755 -34.189 1.00 97.56 89 ASP A O 1
ATOM 691 N N . TYR A 1 90 ? 14.857 3.925 -31.983 1.00 98.00 90 TYR A N 1
ATOM 692 C CA . TYR A 1 90 ? 16.231 4.402 -32.129 1.00 98.00 90 TYR A CA 1
ATOM 693 C C . TYR A 1 90 ? 17.136 3.343 -32.776 1.00 98.00 90 TYR A C 1
ATOM 695 O O . TYR A 1 90 ? 17.847 3.654 -33.725 1.00 98.00 90 TYR A O 1
ATOM 703 N N . ILE A 1 91 ? 17.058 2.070 -32.365 1.00 97.00 91 ILE A N 1
ATOM 704 C CA . ILE A 1 91 ? 17.819 0.988 -33.025 1.00 97.00 91 ILE A CA 1
ATOM 705 C C . ILE A 1 91 ? 17.525 0.959 -34.532 1.00 97.00 91 ILE A C 1
ATOM 707 O O . ILE A 1 91 ? 18.443 0.849 -35.342 1.00 97.00 91 ILE A O 1
ATOM 711 N N . ALA A 1 92 ? 16.261 1.114 -34.934 1.00 96.75 92 ALA A N 1
ATOM 712 C CA . ALA A 1 92 ? 15.902 1.153 -36.350 1.00 96.75 92 ALA A CA 1
ATOM 713 C C . ALA A 1 92 ? 16.423 2.390 -37.101 1.00 96.75 92 ALA A C 1
ATOM 715 O O . ALA A 1 92 ? 16.516 2.320 -38.326 1.00 96.75 9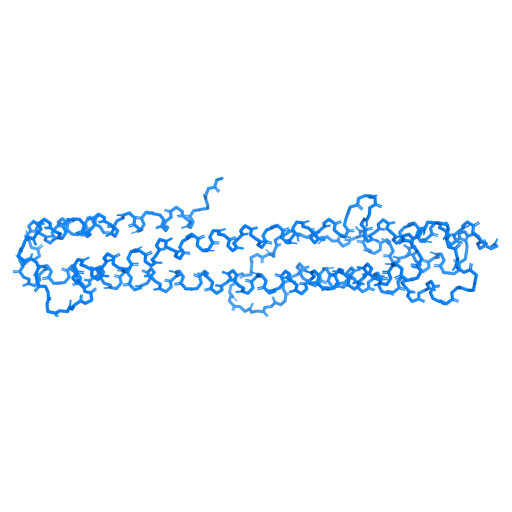2 ALA A O 1
ATOM 716 N N . SER A 1 93 ? 16.717 3.502 -36.419 1.00 95.62 93 SER A N 1
ATOM 717 C CA . SER A 1 93 ? 17.129 4.745 -37.078 1.00 95.62 93 SER A CA 1
ATOM 718 C C . SER A 1 93 ? 18.607 4.778 -37.452 1.00 95.62 93 SER A C 1
ATOM 720 O O . SER A 1 93 ? 18.948 5.422 -38.437 1.00 95.62 93 SER A O 1
ATOM 722 N N . PHE A 1 94 ? 19.483 4.121 -36.683 1.00 92.38 94 PHE A N 1
ATOM 723 C CA . PHE A 1 94 ? 20.930 4.138 -36.953 1.00 92.38 94 PHE A CA 1
ATOM 724 C C . PHE A 1 94 ? 21.470 2.815 -37.504 1.00 92.38 94 PHE A C 1
ATOM 726 O O . PHE A 1 94 ? 22.512 2.797 -38.156 1.00 92.38 94 PHE A O 1
ATOM 733 N N . HIS A 1 95 ? 20.791 1.694 -37.254 1.00 91.69 95 HIS A N 1
ATOM 734 C CA . HIS A 1 95 ? 21.259 0.400 -37.732 1.00 91.69 95 HIS A CA 1
ATOM 735 C C . HIS A 1 95 ? 21.078 0.290 -39.256 1.00 91.69 95 HIS A C 1
ATOM 737 O O . HIS A 1 95 ? 19.999 0.557 -39.779 1.00 91.69 95 HIS A O 1
ATOM 743 N N . THR A 1 96 ? 22.091 -0.192 -39.980 1.00 89.88 96 THR A N 1
ATOM 744 C CA . THR A 1 96 ? 22.090 -0.301 -41.461 1.00 89.88 96 THR A CA 1
ATOM 745 C C . THR A 1 96 ? 20.933 -1.147 -42.002 1.00 89.88 96 THR A C 1
ATOM 747 O O . THR A 1 96 ? 20.336 -0.845 -43.029 1.00 89.88 96 THR A O 1
ATOM 750 N N . GLN A 1 97 ? 20.577 -2.209 -41.277 1.00 92.81 97 GLN A N 1
ATOM 751 C CA . GLN A 1 97 ? 19.427 -3.074 -41.577 1.00 92.81 97 GLN A CA 1
ATOM 752 C C . GLN A 1 97 ? 18.066 -2.506 -41.114 1.00 92.81 97 GLN A C 1
ATOM 754 O O . GLN A 1 97 ? 17.030 -3.140 -41.337 1.00 92.81 97 GLN A O 1
ATOM 759 N N . GLY A 1 98 ? 18.040 -1.354 -40.438 1.00 93.12 98 GLY A N 1
ATOM 760 C CA . GLY A 1 98 ? 16.841 -0.733 -39.875 1.00 93.12 98 GLY A CA 1
ATOM 761 C C . GLY A 1 98 ? 15.978 -1.717 -39.078 1.00 93.12 98 GLY A C 1
ATOM 762 O O . GLY A 1 98 ? 16.467 -2.466 -38.235 1.00 93.12 98 GLY A O 1
ATOM 763 N N . LYS A 1 99 ? 14.682 -1.799 -39.406 1.00 95.19 99 LYS A N 1
ATOM 764 C CA . LYS A 1 99 ? 13.718 -2.724 -38.766 1.00 95.19 99 LYS A CA 1
ATOM 765 C C . LYS A 1 99 ? 14.011 -4.217 -38.994 1.00 95.19 99 LYS A C 1
ATOM 767 O O . LYS A 1 99 ? 13.363 -5.070 -38.390 1.00 95.19 99 LYS A O 1
ATOM 772 N N . LYS A 1 100 ? 14.939 -4.567 -39.892 1.00 95.25 100 LYS A N 1
ATOM 773 C CA . LYS A 1 100 ? 15.345 -5.963 -40.120 1.00 95.25 100 LYS A CA 1
ATOM 774 C C . LYS A 1 100 ? 16.441 -6.419 -39.155 1.00 95.25 100 LYS A C 1
ATOM 776 O O . LYS A 1 100 ? 16.629 -7.630 -39.046 1.00 95.25 100 LYS A O 1
ATOM 781 N N . ALA A 1 101 ? 17.090 -5.488 -38.448 1.00 95.31 101 ALA A N 1
ATOM 782 C CA . ALA A 1 101 ? 18.126 -5.776 -37.463 1.00 95.31 101 ALA A CA 1
ATOM 783 C C . ALA A 1 101 ? 17.645 -6.783 -36.409 1.00 95.31 101 ALA A C 1
ATOM 785 O O . ALA A 1 101 ? 16.499 -6.730 -35.948 1.00 95.31 101 ALA A O 1
ATOM 786 N N . LEU A 1 102 ? 18.532 -7.694 -36.004 1.00 95.50 102 LEU A N 1
ATOM 787 C CA . LEU A 1 102 ? 18.212 -8.701 -34.994 1.00 95.50 102 LEU A CA 1
ATOM 788 C C . LEU A 1 102 ? 17.826 -8.048 -33.659 1.00 95.50 102 LEU A C 1
ATOM 790 O O . LEU A 1 102 ? 16.829 -8.440 -33.051 1.00 95.50 102 LEU A O 1
ATOM 794 N N . ASP A 1 103 ? 18.566 -7.024 -33.239 1.00 95.88 103 ASP A N 1
ATOM 795 C CA . ASP A 1 103 ? 18.336 -6.346 -31.962 1.00 95.88 103 ASP A CA 1
ATOM 796 C C . ASP A 1 103 ? 17.020 -5.570 -31.954 1.00 95.88 103 ASP A C 1
ATOM 798 O O . ASP A 1 103 ? 16.267 -5.646 -30.983 1.00 95.88 103 ASP A O 1
ATOM 802 N N . PHE A 1 104 ? 16.654 -4.948 -33.082 1.00 97.75 104 PHE A N 1
ATOM 803 C CA . PHE A 1 104 ? 15.325 -4.362 -33.258 1.00 97.75 104 PHE A CA 1
ATOM 804 C C . PHE A 1 104 ? 14.226 -5.405 -33.026 1.00 97.75 104 PHE A C 1
ATOM 806 O O . PHE A 1 104 ? 13.299 -5.165 -32.253 1.00 97.75 104 PHE A O 1
ATOM 813 N N . LYS A 1 105 ? 14.332 -6.581 -33.660 1.00 97.88 105 LYS A N 1
ATOM 814 C CA . LYS A 1 105 ? 13.327 -7.649 -33.528 1.00 97.88 105 LYS A CA 1
ATOM 815 C C . LYS A 1 105 ? 13.245 -8.191 -32.101 1.00 97.88 105 LYS A C 1
ATOM 817 O O . LYS A 1 105 ? 12.139 -8.447 -31.620 1.00 97.88 105 LYS A O 1
ATOM 822 N N . LYS A 1 106 ? 14.385 -8.337 -31.414 1.00 97.38 106 LYS A N 1
ATOM 823 C CA . LYS A 1 106 ? 14.434 -8.738 -29.998 1.00 97.38 106 LYS A CA 1
ATOM 824 C C . LYS A 1 106 ? 13.681 -7.735 -29.125 1.00 97.38 106 LYS A C 1
ATOM 826 O O . LYS A 1 106 ? 12.721 -8.120 -28.457 1.00 97.38 106 LYS A O 1
ATOM 831 N N . VAL A 1 107 ? 14.041 -6.450 -29.192 1.00 97.88 107 VAL A N 1
ATOM 832 C CA . VAL A 1 107 ? 13.381 -5.400 -28.396 1.00 97.88 107 VAL A CA 1
ATOM 833 C C . VAL A 1 107 ? 11.904 -5.275 -28.775 1.00 97.88 107 VAL A C 1
ATOM 835 O O . VAL A 1 107 ? 11.051 -5.171 -27.897 1.00 97.88 107 VAL A O 1
ATOM 838 N N . GLN A 1 108 ? 11.553 -5.368 -30.061 1.00 98.06 108 GLN A N 1
ATOM 839 C CA . GLN A 1 108 ? 10.160 -5.349 -30.509 1.00 98.06 108 GLN A CA 1
ATOM 840 C C . GLN A 1 108 ? 9.340 -6.478 -29.876 1.00 98.06 108 GLN A C 1
ATOM 842 O O . GLN A 1 108 ? 8.235 -6.223 -29.394 1.00 98.06 108 GLN A O 1
ATOM 847 N N . LYS A 1 109 ? 9.867 -7.709 -29.856 1.00 97.75 109 LYS A N 1
ATOM 848 C CA . LYS A 1 109 ? 9.198 -8.854 -29.224 1.00 97.75 109 LYS A CA 1
ATOM 849 C C . LYS A 1 109 ? 8.970 -8.603 -27.736 1.00 97.75 109 LYS A C 1
ATOM 851 O O . LYS A 1 109 ? 7.859 -8.819 -27.258 1.00 97.75 109 LYS A O 1
ATOM 856 N N . ILE A 1 110 ? 9.978 -8.089 -27.034 1.00 97.25 110 ILE A N 1
ATOM 857 C CA . ILE A 1 110 ? 9.869 -7.760 -25.610 1.00 97.25 110 ILE A CA 1
ATOM 858 C C . ILE A 1 110 ? 8.794 -6.688 -25.379 1.00 97.25 110 ILE A C 1
ATOM 860 O O . ILE A 1 110 ? 7.899 -6.883 -24.561 1.00 97.25 110 ILE A O 1
ATOM 864 N N . VAL A 1 111 ? 8.794 -5.601 -26.157 1.00 96.81 111 VAL A N 1
ATOM 865 C CA . VAL A 1 111 ? 7.777 -4.537 -26.061 1.00 96.81 111 VAL A CA 1
ATOM 866 C C . VAL A 1 111 ? 6.363 -5.078 -26.301 1.00 96.81 111 VAL A C 1
ATOM 868 O O . VAL A 1 111 ? 5.429 -4.678 -25.605 1.00 96.81 111 VAL A O 1
ATOM 871 N N . MET A 1 112 ? 6.178 -5.988 -27.263 1.00 95.50 112 MET A N 1
ATOM 872 C CA . MET A 1 112 ? 4.876 -6.624 -27.503 1.00 95.50 112 MET A CA 1
ATOM 873 C C . MET A 1 112 ? 4.421 -7.460 -26.303 1.00 95.50 112 MET A C 1
ATOM 875 O O . MET A 1 112 ? 3.266 -7.344 -25.895 1.00 95.50 112 MET A O 1
ATOM 879 N N . LEU A 1 113 ? 5.325 -8.237 -25.700 1.00 93.38 113 LEU A N 1
ATOM 880 C CA . LEU A 1 113 ? 5.032 -8.996 -24.481 1.00 93.38 113 LEU A CA 1
ATOM 881 C C . LEU A 1 113 ? 4.641 -8.065 -23.329 1.00 93.38 113 LEU A C 1
ATOM 883 O O . LEU A 1 113 ? 3.608 -8.279 -22.700 1.00 93.38 113 LEU A O 1
ATOM 887 N N . MET A 1 114 ? 5.397 -6.985 -23.107 1.00 93.88 114 MET A N 1
ATOM 888 C CA . MET A 1 114 ? 5.097 -6.000 -22.061 1.00 93.88 114 MET A CA 1
ATOM 889 C C . MET A 1 114 ? 3.711 -5.368 -22.230 1.00 93.88 114 MET A C 1
ATOM 891 O O . MET A 1 114 ? 3.001 -5.174 -21.247 1.00 93.88 114 MET A O 1
ATOM 895 N N . ARG A 1 115 ? 3.296 -5.074 -23.470 1.00 91.06 115 ARG A N 1
ATOM 896 C CA . ARG A 1 115 ? 1.956 -4.535 -23.771 1.00 91.06 115 ARG A CA 1
ATOM 897 C C . ARG A 1 115 ? 0.833 -5.540 -23.504 1.00 91.06 115 ARG A C 1
ATOM 899 O O . ARG A 1 115 ? -0.285 -5.121 -23.218 1.00 91.06 115 ARG A O 1
ATOM 906 N N . GLY A 1 116 ? 1.123 -6.838 -23.579 1.00 87.38 116 GLY A N 1
ATOM 907 C CA . GLY A 1 116 ? 0.183 -7.904 -23.230 1.00 87.38 116 GLY A CA 1
ATOM 908 C C . GLY A 1 116 ? -0.023 -8.087 -21.721 1.00 87.38 116 GLY A C 1
ATOM 909 O O . GLY A 1 116 ? -1.040 -8.648 -21.311 1.00 87.38 116 GLY A O 1
ATOM 910 N N . ILE A 1 117 ? 0.897 -7.600 -20.879 1.00 86.62 117 ILE A N 1
ATOM 911 C CA . ILE A 1 117 ? 0.816 -7.756 -19.420 1.00 86.62 117 ILE A CA 1
ATOM 912 C C . ILE A 1 117 ? -0.209 -6.779 -18.828 1.00 86.62 117 ILE A C 1
ATOM 914 O O . ILE A 1 117 ? -0.112 -5.553 -18.942 1.00 86.62 117 ILE A O 1
ATOM 918 N N . ARG A 1 118 ? -1.201 -7.325 -18.116 1.00 83.50 118 ARG A N 1
ATOM 919 C CA . ARG A 1 118 ? -2.220 -6.535 -17.416 1.00 83.50 118 ARG A CA 1
ATOM 920 C C . ARG A 1 118 ? -1.752 -6.158 -16.010 1.00 83.50 118 ARG A C 1
ATOM 922 O O . ARG A 1 118 ? -1.821 -6.961 -15.089 1.00 83.50 118 ARG A O 1
ATOM 929 N N . LEU A 1 119 ? -1.340 -4.903 -15.831 1.00 82.94 119 LEU A N 1
ATOM 930 C CA . LEU A 1 119 ? -1.078 -4.339 -14.500 1.00 82.94 119 LEU A CA 1
ATOM 931 C C . LEU A 1 119 ? -2.362 -3.870 -13.808 1.00 82.94 119 LEU A C 1
ATOM 933 O O . LEU A 1 119 ? -3.126 -3.099 -14.397 1.00 82.94 119 LEU A O 1
ATOM 937 N N . SER A 1 120 ? -2.539 -4.287 -12.553 1.00 76.75 120 SER A N 1
ATOM 938 C CA . SER A 1 120 ? -3.608 -3.850 -11.648 1.00 76.75 120 SER A CA 1
ATOM 939 C C . SER A 1 120 ? -3.049 -2.989 -10.516 1.00 76.75 120 SER A C 1
ATOM 941 O O . SER A 1 120 ? -1.956 -3.248 -10.005 1.00 76.75 120 SER A O 1
ATOM 943 N N . LYS A 1 121 ? -3.829 -1.992 -10.087 1.00 71.19 121 LYS A N 1
ATOM 944 C CA . LYS A 1 121 ? -3.536 -1.171 -8.901 1.00 71.19 121 LYS A CA 1
ATOM 945 C C . LYS A 1 121 ? -3.740 -1.937 -7.593 1.00 71.19 121 LYS A C 1
ATOM 947 O O . LYS A 1 121 ? -3.103 -1.616 -6.601 1.00 71.19 121 LYS A O 1
ATOM 952 N N . LYS A 1 122 ? -4.627 -2.936 -7.578 1.00 65.56 122 LYS A N 1
ATOM 953 C CA . LYS A 1 122 ? -4.953 -3.722 -6.381 1.00 65.56 122 LYS A CA 1
ATOM 954 C C . LYS A 1 122 ? -4.567 -5.188 -6.580 1.00 65.56 122 LYS A C 1
ATOM 956 O O . LYS A 1 122 ? -4.832 -5.722 -7.664 1.00 65.56 122 LYS A O 1
ATOM 961 N N . PRO A 1 123 ? -3.993 -5.845 -5.560 1.00 61.00 123 PRO A N 1
ATOM 962 C CA . PRO A 1 123 ? -3.942 -7.297 -5.515 1.00 61.00 123 PRO A CA 1
ATOM 963 C C . PRO A 1 123 ? -5.362 -7.857 -5.682 1.00 61.00 123 PRO A C 1
ATOM 965 O O . PRO A 1 123 ? -6.305 -7.248 -5.162 1.00 61.00 123 PRO A O 1
ATOM 968 N N . PRO A 1 124 ? -5.559 -8.982 -6.388 1.00 53.25 124 PRO A N 1
ATOM 969 C CA . PRO A 1 124 ? -6.794 -9.736 -6.240 1.00 53.25 124 PRO A CA 1
ATOM 970 C C . PRO A 1 124 ? -6.979 -10.116 -4.767 1.00 53.25 124 PRO A C 1
ATOM 972 O O . PRO A 1 124 ? -6.010 -10.405 -4.062 1.00 53.25 124 PRO A O 1
ATOM 975 N N . VAL A 1 125 ? -8.229 -10.108 -4.306 1.00 52.72 125 VAL A N 1
ATOM 976 C CA . VAL A 1 125 ? -8.575 -10.637 -2.984 1.00 52.72 125 VAL A CA 1
ATOM 977 C C . VAL A 1 125 ? -8.292 -12.135 -3.027 1.00 52.72 125 VAL A C 1
ATOM 979 O O . VAL A 1 125 ? -8.952 -12.862 -3.764 1.00 52.72 125 VAL A O 1
ATOM 982 N N . VAL A 1 126 ? -7.275 -12.593 -2.300 1.00 48.03 126 VAL A N 1
ATOM 983 C CA . VAL A 1 126 ? -7.032 -14.026 -2.126 1.00 48.03 126 VAL A CA 1
ATOM 984 C C . VAL A 1 126 ? -7.895 -14.459 -0.946 1.00 48.03 126 VAL A C 1
ATOM 986 O O . VAL A 1 126 ? -7.585 -14.125 0.197 1.00 48.03 126 VAL A O 1
ATOM 989 N N . GLU A 1 127 ? -9.016 -15.135 -1.207 1.00 33.06 127 GLU A N 1
ATOM 990 C CA . GLU A 1 127 ? -9.754 -15.791 -0.126 1.00 33.06 127 GLU A CA 1
ATOM 991 C C . GLU A 1 127 ? -8.884 -16.899 0.474 1.00 33.06 127 GLU A C 1
ATOM 993 O O . GLU A 1 127 ? -8.344 -17.743 -0.240 1.00 33.06 127 GLU A O 1
ATOM 998 N N . GLY A 1 128 ? -8.731 -16.878 1.798 1.00 42.56 128 GLY A N 1
ATOM 999 C CA . GLY A 1 128 ? -7.987 -17.898 2.531 1.00 42.56 128 GLY A CA 1
ATOM 1000 C C . GLY A 1 128 ? -6.495 -17.605 2.698 1.00 42.56 128 GLY A C 1
ATOM 1001 O O . GLY A 1 128 ? -5.672 -18.381 2.227 1.00 42.56 128 GLY A O 1
ATOM 1002 N N . GLY A 1 129 ? -6.157 -16.516 3.402 1.00 38.69 129 GLY A N 1
ATOM 1003 C CA . GLY A 1 129 ? -5.078 -16.405 4.409 1.00 38.69 129 GLY A CA 1
ATOM 1004 C C . GLY A 1 129 ? -3.638 -16.855 4.101 1.00 38.69 129 GLY A C 1
ATOM 1005 O O . GLY A 1 129 ? -2.779 -16.736 4.970 1.00 38.69 129 GLY A O 1
ATOM 1006 N N . LYS A 1 130 ? -3.318 -17.369 2.915 1.00 35.03 130 LYS A N 1
ATOM 1007 C CA . LYS A 1 130 ? -1.965 -17.791 2.552 1.00 35.03 130 LYS A CA 1
ATOM 1008 C C . LYS A 1 130 ? -1.302 -16.694 1.735 1.00 35.03 130 LYS A C 1
ATOM 1010 O O . LYS A 1 130 ? -1.850 -16.243 0.731 1.00 35.03 130 LYS A O 1
ATOM 1015 N N . LYS A 1 131 ? -0.089 -16.315 2.153 1.00 43.12 131 LYS A N 1
ATOM 1016 C CA . LYS A 1 131 ? 0.837 -15.396 1.470 1.00 43.12 131 LYS A CA 1
ATOM 1017 C C . LYS A 1 131 ? 1.302 -15.985 0.125 1.00 43.12 131 LYS A C 1
ATOM 1019 O O . LYS A 1 131 ? 2.467 -16.305 -0.068 1.00 43.12 131 LYS A O 1
ATOM 1024 N N . SER A 1 132 ? 0.383 -16.196 -0.811 1.00 43.34 132 SER A N 1
ATOM 1025 C CA . SER A 1 132 ? 0.711 -16.451 -2.210 1.00 43.34 132 SER A CA 1
ATOM 1026 C C . SER A 1 132 ? 1.091 -15.104 -2.816 1.00 43.34 132 SER A C 1
ATOM 1028 O O . SER A 1 132 ? 0.301 -14.164 -2.730 1.00 43.34 132 SER A O 1
ATOM 1030 N N . VAL A 1 133 ? 2.282 -15.000 -3.416 1.00 54.44 133 VAL A N 1
ATOM 1031 C CA . VAL A 1 133 ? 2.699 -13.802 -4.163 1.00 54.44 133 VAL A CA 1
ATOM 1032 C C . VAL A 1 133 ? 1.564 -13.407 -5.104 1.00 54.44 133 VAL A C 1
ATOM 1034 O O . VAL A 1 133 ? 1.253 -14.150 -6.039 1.00 54.44 133 VAL A O 1
ATOM 1037 N N . SER A 1 134 ? 0.937 -12.262 -4.821 1.00 63.88 134 SER A N 1
ATOM 1038 C CA . SER A 1 134 ? -0.207 -11.755 -5.572 1.00 63.88 134 SER A CA 1
ATOM 1039 C C . SER A 1 134 ? 0.113 -11.746 -7.068 1.00 63.88 134 SER A C 1
ATOM 1041 O O . SER A 1 134 ? 1.209 -11.358 -7.485 1.00 63.88 134 SER A O 1
ATOM 1043 N N . THR A 1 135 ? -0.848 -12.150 -7.899 1.00 61.72 135 THR A N 1
ATOM 1044 C CA . THR A 1 135 ? -0.698 -12.146 -9.364 1.00 61.72 135 THR A CA 1
ATOM 1045 C C . THR A 1 135 ? -0.335 -10.756 -9.901 1.00 61.72 135 THR A C 1
ATOM 1047 O O . THR A 1 135 ? 0.353 -10.652 -10.921 1.00 61.72 135 THR A O 1
ATOM 1050 N N . SER A 1 136 ? -0.713 -9.687 -9.184 1.00 67.00 136 SER A N 1
ATOM 1051 C CA . SER A 1 136 ? -0.282 -8.318 -9.484 1.00 67.00 136 SER A CA 1
ATOM 1052 C C . SER A 1 136 ? 1.233 -8.159 -9.357 1.00 67.00 136 SER A C 1
ATOM 1054 O O . SER A 1 136 ? 1.863 -7.643 -10.273 1.00 67.00 136 SER A O 1
ATOM 1056 N N . GLU A 1 137 ? 1.832 -8.653 -8.274 1.00 76.31 137 GLU A N 1
ATOM 1057 C CA . GLU A 1 137 ? 3.265 -8.502 -7.991 1.00 76.31 137 GLU A CA 1
ATOM 1058 C C . GLU A 1 137 ? 4.120 -9.309 -8.971 1.00 76.31 137 GLU A C 1
ATOM 1060 O O . GLU A 1 137 ? 5.113 -8.802 -9.493 1.00 76.31 137 GLU A O 1
ATOM 1065 N N . ARG A 1 138 ? 3.666 -10.515 -9.346 1.00 76.19 138 ARG A N 1
ATOM 1066 C CA . ARG A 1 138 ? 4.298 -11.299 -10.423 1.00 76.19 138 ARG A CA 1
ATOM 1067 C C . ARG A 1 138 ? 4.307 -10.544 -11.755 1.00 76.19 138 ARG A C 1
ATOM 1069 O O . ARG A 1 138 ? 5.283 -10.620 -12.501 1.00 76.19 138 ARG A O 1
ATOM 1076 N N . SER A 1 139 ? 3.239 -9.800 -12.046 1.00 86.75 139 SER A N 1
ATOM 1077 C CA . SER A 1 139 ? 3.115 -9.025 -13.287 1.00 86.75 139 SER A CA 1
ATOM 1078 C C . SER A 1 139 ? 4.076 -7.830 -13.316 1.00 86.75 139 SER A C 1
ATOM 1080 O O . SER A 1 139 ? 4.720 -7.599 -14.339 1.00 86.75 139 SER A O 1
ATOM 1082 N N . TYR A 1 140 ? 4.233 -7.113 -12.196 1.00 92.31 140 TYR A N 1
ATOM 1083 C CA . TYR A 1 140 ? 5.210 -6.020 -12.079 1.00 92.31 140 TYR A CA 1
ATOM 1084 C C . TYR A 1 140 ? 6.655 -6.528 -12.180 1.00 92.31 140 TYR A C 1
ATOM 1086 O O . TYR A 1 140 ? 7.449 -5.952 -12.926 1.00 92.31 140 TYR A O 1
ATOM 1094 N N . GLY A 1 141 ? 6.976 -7.646 -11.519 1.00 92.25 141 GLY A N 1
ATOM 1095 C CA . GLY A 1 141 ? 8.287 -8.293 -11.637 1.00 92.25 141 GLY A CA 1
ATOM 1096 C C . GLY A 1 141 ? 8.599 -8.738 -13.070 1.00 92.25 141 GLY A C 1
ATOM 1097 O O . GLY A 1 141 ? 9.685 -8.472 -13.579 1.00 92.25 141 GLY A O 1
ATOM 1098 N N . SER A 1 142 ? 7.618 -9.320 -13.767 1.00 92.75 142 SER A N 1
ATOM 1099 C CA . SER A 1 142 ? 7.771 -9.736 -15.170 1.00 92.75 142 SER A CA 1
ATOM 1100 C C . SER A 1 142 ? 8.023 -8.549 -16.108 1.00 92.75 142 SER A C 1
ATOM 1102 O O . SER A 1 142 ? 8.842 -8.645 -17.019 1.00 92.75 142 SER A O 1
ATOM 1104 N N . MET A 1 143 ? 7.362 -7.405 -15.886 1.00 94.50 143 MET A N 1
ATOM 1105 C CA . MET A 1 143 ? 7.619 -6.189 -16.669 1.00 94.50 143 MET A CA 1
ATOM 1106 C C . MET A 1 143 ? 8.988 -5.574 -16.387 1.00 94.50 143 MET A C 1
ATOM 1108 O O . MET A 1 143 ? 9.629 -5.089 -17.317 1.00 94.50 143 MET A O 1
ATOM 1112 N N . LEU A 1 144 ? 9.440 -5.591 -15.131 1.00 96.69 144 LEU A N 1
ATOM 1113 C CA . LEU A 1 144 ? 10.787 -5.144 -14.788 1.00 96.69 144 LEU A CA 1
ATOM 1114 C C . LEU A 1 144 ? 11.841 -6.036 -15.453 1.00 96.69 144 LEU A C 1
ATOM 1116 O O . LEU A 1 144 ? 12.789 -5.514 -16.035 1.00 96.69 144 LEU A O 1
ATOM 1120 N N . GLN A 1 145 ? 11.650 -7.359 -15.427 1.00 96.81 145 GLN A N 1
ATOM 1121 C CA . GLN A 1 145 ? 12.558 -8.289 -16.095 1.00 96.81 145 GLN A CA 1
ATOM 1122 C C . GLN A 1 145 ? 12.611 -8.034 -17.602 1.00 96.81 145 GLN A C 1
ATOM 1124 O O . GLN A 1 145 ? 13.695 -7.894 -18.151 1.00 96.81 145 GLN A O 1
ATOM 1129 N N . ALA A 1 146 ? 11.461 -7.842 -18.250 1.00 96.88 146 ALA A N 1
ATOM 1130 C CA . ALA A 1 146 ? 11.415 -7.456 -19.657 1.00 96.88 146 ALA A CA 1
ATOM 1131 C C . ALA A 1 146 ? 12.200 -6.155 -19.939 1.00 96.88 146 ALA A C 1
ATOM 1133 O O . ALA A 1 146 ? 12.906 -6.056 -20.938 1.00 96.88 146 ALA A O 1
ATOM 1134 N N . GLY A 1 147 ? 12.131 -5.160 -19.048 1.00 98.12 147 GLY A N 1
ATOM 1135 C CA . GLY A 1 147 ? 12.961 -3.954 -19.139 1.00 98.12 147 GLY A CA 1
ATOM 1136 C C . GLY A 1 147 ? 14.463 -4.242 -19.022 1.00 98.12 147 GLY A C 1
ATOM 1137 O O . GLY A 1 147 ? 15.248 -3.717 -19.811 1.00 98.12 147 GLY A O 1
ATOM 1138 N N . LYS A 1 148 ? 14.863 -5.114 -18.086 1.00 98.44 148 LYS A N 1
ATOM 1139 C CA . LYS A 1 148 ? 16.255 -5.575 -17.933 1.00 98.44 148 LYS A CA 1
ATOM 1140 C C . LYS A 1 148 ? 16.741 -6.322 -19.179 1.00 98.44 148 LYS A C 1
ATOM 1142 O O . LYS A 1 148 ? 17.852 -6.073 -19.630 1.00 98.44 148 LYS A O 1
ATOM 1147 N N . ASP A 1 149 ? 15.894 -7.136 -19.800 1.00 98.31 149 ASP A N 1
ATOM 1148 C CA . ASP A 1 149 ? 16.232 -7.834 -21.043 1.00 98.31 149 ASP A CA 1
ATOM 1149 C C . ASP A 1 149 ? 16.490 -6.842 -22.195 1.00 98.31 149 ASP A C 1
ATOM 1151 O O . ASP A 1 149 ? 17.410 -7.034 -22.988 1.00 98.31 149 ASP A O 1
ATOM 1155 N N . VAL A 1 150 ? 15.728 -5.739 -22.277 1.00 98.44 150 VAL A N 1
ATOM 1156 C CA . VAL A 1 150 ? 16.005 -4.650 -23.237 1.00 98.44 150 VAL A CA 1
ATOM 1157 C C . VAL A 1 150 ? 17.338 -3.965 -22.934 1.00 98.44 150 VAL A C 1
ATOM 1159 O O . VAL A 1 150 ? 18.087 -3.677 -23.870 1.00 98.44 150 VAL A O 1
ATOM 1162 N N . LEU A 1 151 ? 17.650 -3.722 -21.655 1.00 98.50 151 LEU A N 1
ATOM 1163 C CA . LEU A 1 151 ? 18.930 -3.140 -21.242 1.00 98.50 151 LEU A CA 1
ATOM 1164 C C . LEU A 1 151 ? 20.110 -4.017 -21.690 1.00 98.50 151 LEU A C 1
ATOM 1166 O O . LEU A 1 151 ? 21.089 -3.500 -22.227 1.00 98.50 151 LEU A O 1
ATOM 1170 N N . GLU A 1 152 ? 20.011 -5.333 -21.509 1.00 98.25 152 GLU A N 1
ATOM 1171 C CA . GLU A 1 152 ? 21.055 -6.263 -21.946 1.00 98.25 152 GLU A CA 1
ATOM 1172 C C . GLU A 1 152 ? 21.228 -6.257 -23.466 1.00 98.25 152 GLU A C 1
ATOM 1174 O O . GLU A 1 152 ? 22.358 -6.269 -23.949 1.00 98.25 152 GLU A O 1
ATOM 1179 N N . VAL A 1 153 ? 20.143 -6.130 -24.240 1.00 97.56 153 VAL A N 1
ATOM 1180 C CA . VAL A 1 153 ? 20.257 -5.966 -25.696 1.00 97.56 153 VAL A CA 1
ATOM 1181 C C . VAL A 1 153 ? 21.047 -4.701 -26.042 1.00 97.56 153 VAL A C 1
ATOM 1183 O O . VAL A 1 153 ? 22.042 -4.801 -26.755 1.00 97.56 153 VAL A O 1
ATOM 1186 N N . ILE A 1 154 ? 20.675 -3.525 -25.523 1.00 97.25 154 ILE A N 1
ATOM 1187 C CA . ILE A 1 154 ? 21.333 -2.264 -25.921 1.00 97.25 154 ILE A CA 1
ATOM 1188 C C . ILE A 1 154 ? 22.797 -2.164 -25.484 1.00 97.25 154 ILE A C 1
ATOM 1190 O O . ILE A 1 154 ? 23.579 -1.516 -26.173 1.00 97.25 154 ILE A O 1
ATOM 1194 N N . LYS A 1 155 ? 23.198 -2.839 -24.397 1.00 97.06 155 LYS A N 1
ATOM 1195 C CA . LYS A 1 155 ? 24.609 -2.926 -23.978 1.00 97.06 155 LYS A CA 1
ATOM 1196 C C . LYS A 1 155 ? 25.493 -3.635 -25.005 1.00 97.06 155 LYS A C 1
ATOM 1198 O O . LYS A 1 155 ? 26.684 -3.356 -25.071 1.00 97.06 155 LYS A O 1
ATOM 1203 N N . THR A 1 156 ? 24.922 -4.548 -25.790 1.00 95.56 156 THR A N 1
ATOM 1204 C CA . THR A 1 156 ? 25.666 -5.320 -26.801 1.00 95.56 156 THR A CA 1
ATOM 1205 C C . THR A 1 156 ? 25.767 -4.618 -28.156 1.00 95.56 156 THR A C 1
ATOM 1207 O O . THR A 1 156 ? 26.508 -5.077 -29.024 1.00 95.56 156 THR A O 1
ATOM 1210 N N . ILE A 1 157 ? 25.055 -3.503 -28.354 1.00 94.38 157 ILE A N 1
ATOM 1211 C CA . ILE A 1 157 ? 25.016 -2.806 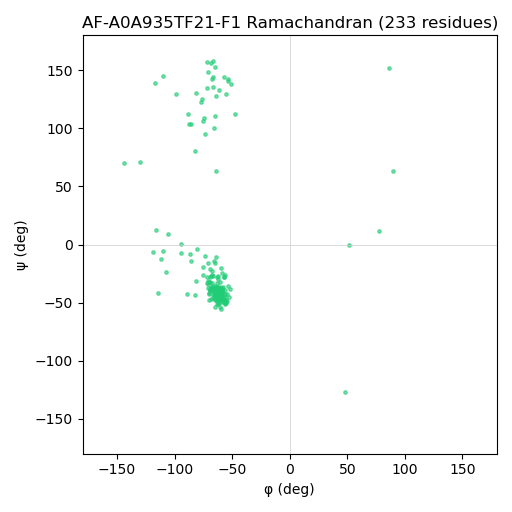-29.640 1.00 94.38 157 ILE A CA 1
ATOM 1212 C C . ILE A 1 157 ? 26.159 -1.791 -29.721 1.00 94.38 157 ILE A C 1
ATOM 1214 O O . ILE A 1 157 ? 26.158 -0.763 -29.039 1.00 94.38 157 ILE A O 1
ATOM 1218 N N . ALA A 1 158 ? 27.121 -2.050 -30.605 1.00 92.44 158 ALA A N 1
ATOM 1219 C CA . ALA A 1 158 ? 28.196 -1.107 -30.891 1.00 92.44 158 ALA A CA 1
ATOM 1220 C C . ALA A 1 158 ? 27.636 0.212 -31.460 1.00 92.44 158 ALA A C 1
ATOM 1222 O O . ALA A 1 158 ? 26.799 0.209 -32.362 1.00 92.44 158 ALA A O 1
ATOM 1223 N N . GLY A 1 159 ? 28.111 1.344 -30.934 1.00 90.31 159 GLY A N 1
ATOM 1224 C CA . GLY A 1 159 ? 27.688 2.675 -31.384 1.00 90.31 159 GLY A CA 1
ATOM 1225 C C . GLY A 1 159 ? 26.315 3.131 -30.873 1.00 90.31 159 GLY A C 1
ATOM 1226 O O . GLY A 1 159 ? 25.799 4.133 -31.361 1.00 90.31 159 GLY A O 1
ATOM 1227 N N . TYR A 1 160 ? 25.719 2.438 -29.896 1.00 96.44 160 TYR A N 1
ATOM 1228 C CA . TYR A 1 160 ? 24.479 2.882 -29.258 1.00 96.44 160 TYR A CA 1
ATOM 1229 C C . TYR A 1 160 ? 24.693 4.193 -28.474 1.00 96.44 160 TYR A C 1
ATOM 1231 O O . TYR A 1 160 ? 25.194 4.187 -27.349 1.00 96.44 160 TYR A O 1
ATOM 1239 N N . ALA A 1 161 ? 24.304 5.323 -29.068 1.00 96.06 161 ALA A N 1
ATOM 1240 C CA . ALA A 1 161 ? 24.498 6.669 -28.521 1.00 96.06 161 ALA A CA 1
ATOM 1241 C C . ALA A 1 161 ? 23.301 7.587 -28.855 1.00 96.06 161 ALA A C 1
ATOM 1243 O O . ALA A 1 161 ? 23.401 8.465 -29.720 1.00 96.06 161 ALA A O 1
ATOM 1244 N N . PRO A 1 162 ? 22.123 7.359 -28.243 1.00 96.88 162 PRO A N 1
ATOM 1245 C CA . PRO A 1 162 ? 20.929 8.140 -28.546 1.00 96.88 162 PRO A CA 1
ATOM 1246 C C . PRO A 1 162 ? 21.073 9.594 -28.093 1.00 96.88 162 PRO A C 1
ATOM 1248 O O . PRO A 1 162 ? 21.581 9.867 -27.009 1.00 96.88 162 PRO A O 1
ATOM 1251 N N . SER A 1 163 ? 20.545 10.526 -28.892 1.00 96.06 163 SER A N 1
ATOM 1252 C CA . SER A 1 163 ? 20.459 11.948 -28.521 1.00 96.06 163 SER A CA 1
ATOM 1253 C C . SER A 1 163 ? 19.460 12.202 -27.391 1.00 96.06 163 SER A C 1
ATOM 1255 O O . SER A 1 163 ? 19.616 13.140 -26.614 1.00 96.06 163 SER A O 1
ATOM 1257 N N . ASN A 1 164 ? 18.436 11.353 -27.274 1.00 95.94 164 ASN A N 1
ATOM 1258 C CA . ASN A 1 164 ? 17.535 11.353 -26.132 1.00 95.94 164 ASN A CA 1
ATOM 1259 C C . ASN A 1 164 ? 18.242 10.720 -24.924 1.00 95.94 164 ASN A C 1
ATOM 1261 O O . ASN A 1 164 ? 18.391 9.497 -24.846 1.00 95.94 164 ASN A O 1
ATOM 1265 N N . THR A 1 165 ? 18.633 11.563 -23.968 1.00 97.06 165 THR A N 1
ATOM 1266 C CA . THR A 1 165 ? 19.366 11.167 -22.759 1.00 97.06 165 THR A CA 1
ATOM 1267 C C . THR A 1 165 ? 18.629 10.117 -21.938 1.00 97.06 165 THR A C 1
ATOM 1269 O O . THR A 1 165 ? 19.278 9.302 -21.296 1.00 97.06 165 THR A O 1
ATOM 1272 N N . GLU A 1 166 ? 17.299 10.066 -22.003 1.00 96.00 166 GLU A N 1
ATOM 1273 C CA . GLU A 1 166 ? 16.426 9.176 -21.223 1.00 96.00 166 GLU A CA 1
ATOM 1274 C C . GLU A 1 166 ? 16.489 7.698 -21.630 1.00 96.00 166 GLU A C 1
ATOM 1276 O O . GLU A 1 166 ? 16.009 6.832 -20.902 1.00 96.00 166 GLU A O 1
ATOM 1281 N N . ILE A 1 167 ? 17.036 7.405 -22.812 1.00 97.62 167 ILE A N 1
ATOM 1282 C CA . ILE A 1 167 ? 17.170 6.037 -23.337 1.00 97.62 167 ILE A CA 1
ATOM 1283 C C . ILE A 1 167 ? 18.632 5.618 -23.509 1.00 97.62 167 ILE A C 1
ATOM 1285 O O . ILE A 1 167 ? 18.922 4.608 -24.153 1.00 97.62 167 ILE A O 1
ATOM 1289 N N . THR A 1 168 ? 19.566 6.386 -22.944 1.00 98.25 168 THR A N 1
ATOM 1290 C CA . THR A 1 168 ? 20.965 5.961 -22.841 1.00 98.25 168 THR A CA 1
ATOM 1291 C C . THR A 1 168 ? 21.079 4.773 -21.886 1.00 98.25 168 THR A C 1
ATOM 1293 O O . THR A 1 168 ? 20.232 4.568 -21.017 1.00 98.25 168 THR A O 1
ATOM 1296 N N . VAL A 1 169 ? 22.150 3.987 -22.018 1.00 98.06 169 VAL A N 1
ATOM 1297 C CA . VAL A 1 169 ? 22.390 2.828 -21.141 1.00 98.06 169 VAL A CA 1
ATOM 1298 C C . VAL A 1 169 ? 22.407 3.247 -19.667 1.00 98.06 169 VAL A C 1
ATOM 1300 O O . VAL A 1 169 ? 21.799 2.577 -18.832 1.00 98.06 169 VAL A O 1
ATOM 1303 N N . ALA A 1 170 ? 23.052 4.372 -19.346 1.00 98.06 170 ALA A N 1
ATOM 1304 C CA . ALA A 1 170 ? 23.179 4.862 -17.977 1.00 98.06 170 ALA A CA 1
ATOM 1305 C C . ALA A 1 170 ? 21.823 5.259 -17.369 1.00 98.06 170 ALA A C 1
ATOM 1307 O O . ALA A 1 170 ? 21.441 4.737 -16.324 1.00 98.06 170 ALA A O 1
ATOM 1308 N N . THR A 1 171 ? 21.061 6.131 -18.033 1.00 98.25 171 THR A N 1
ATOM 1309 C CA . THR A 1 171 ? 19.770 6.606 -17.503 1.00 98.25 171 THR A CA 1
ATOM 1310 C C . THR A 1 171 ? 18.715 5.507 -17.476 1.00 98.25 171 THR A C 1
ATOM 1312 O O . THR A 1 171 ? 17.966 5.408 -16.504 1.00 98.25 171 THR A O 1
ATOM 1315 N N . PHE A 1 172 ? 18.689 4.627 -18.481 1.00 98.50 172 PHE A N 1
ATOM 1316 C CA . PHE A 1 172 ? 17.772 3.494 -18.502 1.00 98.50 172 PHE A CA 1
ATOM 1317 C C . PHE A 1 172 ? 18.084 2.496 -17.376 1.00 98.50 172 PHE A C 1
ATOM 1319 O O . PHE A 1 172 ? 17.167 1.999 -16.725 1.00 98.50 172 PHE A O 1
ATOM 1326 N N . THR A 1 173 ? 19.367 2.274 -17.060 1.00 98.56 173 THR A N 1
ATOM 1327 C CA . THR A 1 173 ? 19.777 1.482 -15.885 1.00 98.56 173 THR A CA 1
ATOM 1328 C C . THR A 1 173 ? 19.260 2.106 -14.587 1.00 98.56 173 THR A C 1
ATOM 1330 O O . THR A 1 173 ? 18.649 1.408 -13.775 1.00 98.56 173 THR A O 1
ATOM 1333 N N . THR A 1 174 ? 19.429 3.421 -14.410 1.00 98.50 174 THR A N 1
ATOM 1334 C CA . THR A 1 174 ? 18.905 4.152 -13.243 1.00 98.50 174 THR A CA 1
ATOM 1335 C C . THR A 1 174 ? 17.384 4.045 -13.138 1.00 98.50 174 THR A C 1
ATOM 1337 O O . THR A 1 174 ? 16.857 3.815 -12.052 1.00 98.50 174 THR A O 1
ATOM 1340 N N . MET A 1 175 ? 16.663 4.144 -14.259 1.00 98.00 175 MET A N 1
ATOM 1341 C CA . MET A 1 175 ? 15.208 3.976 -14.287 1.00 98.00 175 MET A CA 1
ATOM 1342 C C . MET A 1 175 ? 14.786 2.577 -13.823 1.00 98.00 175 MET A C 1
ATOM 1344 O O . MET A 1 175 ? 13.867 2.455 -13.014 1.00 98.00 175 MET A O 1
ATOM 1348 N N . LEU A 1 176 ? 15.448 1.517 -14.302 1.00 98.44 176 LEU A N 1
ATOM 1349 C CA . LEU A 1 176 ? 15.139 0.145 -13.888 1.00 98.44 176 LEU A CA 1
ATOM 1350 C C . LEU A 1 176 ? 15.411 -0.073 -12.394 1.00 98.44 176 LEU A C 1
ATOM 1352 O O . LEU A 1 176 ? 14.601 -0.712 -11.725 1.00 98.44 176 LEU A O 1
ATOM 1356 N N . ALA A 1 177 ? 16.495 0.498 -11.860 1.00 98.38 177 ALA A N 1
ATOM 1357 C CA . ALA A 1 177 ? 16.781 0.473 -10.426 1.00 98.38 177 ALA A CA 1
ATOM 1358 C C . ALA A 1 177 ? 15.712 1.225 -9.611 1.00 98.38 177 ALA A C 1
ATOM 1360 O O . ALA A 1 177 ? 15.260 0.730 -8.580 1.00 98.38 177 ALA A O 1
ATOM 1361 N N . ALA A 1 178 ? 15.243 2.379 -10.099 1.00 98.12 178 ALA A N 1
ATOM 1362 C CA . ALA A 1 178 ? 14.169 3.135 -9.456 1.00 98.12 178 ALA A CA 1
ATOM 1363 C C . ALA A 1 178 ? 12.837 2.362 -9.448 1.00 98.12 178 ALA A C 1
ATOM 1365 O O . ALA A 1 178 ? 12.117 2.374 -8.450 1.00 98.12 178 ALA A O 1
ATOM 1366 N N . ILE A 1 179 ? 12.512 1.659 -10.538 1.00 97.69 179 ILE A N 1
ATOM 1367 C CA . ILE A 1 179 ? 11.329 0.788 -10.611 1.00 97.69 179 ILE A CA 1
ATOM 1368 C C . ILE A 1 179 ? 11.438 -0.370 -9.612 1.00 97.69 179 ILE A C 1
ATOM 1370 O O . ILE A 1 179 ? 10.457 -0.694 -8.943 1.00 97.69 179 ILE A O 1
ATOM 1374 N N . ASP A 1 180 ? 12.614 -0.987 -9.498 1.00 96.94 180 ASP A N 1
ATOM 1375 C CA . ASP A 1 180 ? 12.862 -2.077 -8.551 1.00 96.94 180 ASP A CA 1
ATOM 1376 C C . ASP A 1 180 ? 12.704 -1.608 -7.096 1.00 96.94 180 ASP A C 1
ATOM 1378 O O . ASP A 1 180 ? 11.973 -2.211 -6.309 1.00 96.94 180 ASP A O 1
ATOM 1382 N N . ALA A 1 181 ? 13.280 -0.449 -6.765 1.00 96.94 181 ALA A N 1
ATOM 1383 C CA . ALA A 1 181 ? 13.098 0.191 -5.466 1.00 96.94 181 ALA A CA 1
ATOM 1384 C C . ALA A 1 181 ? 11.619 0.507 -5.184 1.00 96.94 181 ALA A C 1
ATOM 1386 O O . ALA A 1 181 ? 11.128 0.250 -4.083 1.00 96.94 181 ALA A O 1
ATOM 1387 N N . LYS A 1 182 ? 10.871 0.998 -6.183 1.00 96.56 182 LYS A N 1
ATOM 1388 C CA . LYS A 1 182 ? 9.435 1.276 -6.037 1.00 96.56 182 LYS A CA 1
ATOM 1389 C C . LYS A 1 182 ? 8.613 -0.006 -5.840 1.00 96.56 182 LYS A C 1
ATOM 1391 O O . LYS A 1 182 ? 7.659 0.007 -5.063 1.00 96.56 182 LYS A O 1
ATOM 1396 N N . ASN A 1 183 ? 8.977 -1.124 -6.474 1.00 93.38 183 ASN A N 1
ATOM 1397 C CA . ASN A 1 183 ? 8.342 -2.420 -6.206 1.00 93.38 183 ASN A CA 1
ATOM 1398 C C . ASN A 1 183 ? 8.527 -2.841 -4.740 1.00 93.38 183 ASN A C 1
ATOM 1400 O O . ASN A 1 183 ? 7.550 -3.213 -4.089 1.00 93.38 183 ASN A O 1
ATOM 1404 N N . SER A 1 184 ? 9.749 -2.720 -4.215 1.00 93.06 184 SER A N 1
ATOM 1405 C CA . SER A 1 184 ? 10.065 -3.018 -2.812 1.00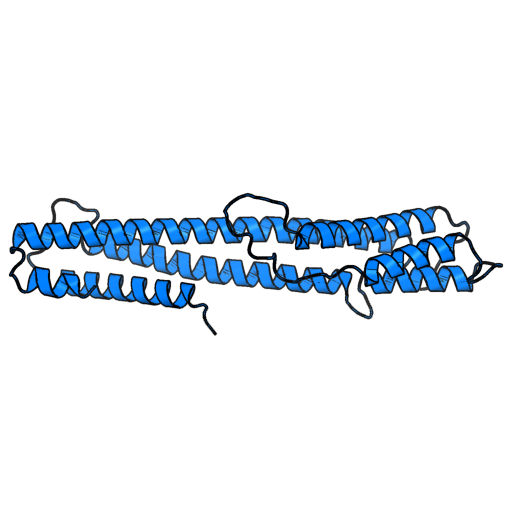 93.06 184 SER A CA 1
ATOM 1406 C C . SER A 1 184 ? 9.349 -2.078 -1.835 1.00 93.06 184 SER A C 1
ATOM 1408 O O . SER A 1 184 ? 8.803 -2.537 -0.834 1.00 93.06 184 SER A O 1
ATOM 1410 N N . SER A 1 185 ? 9.263 -0.782 -2.158 1.00 94.56 185 SER A N 1
ATOM 1411 C CA . SER A 1 185 ? 8.505 0.213 -1.381 1.00 94.56 185 SER A CA 1
ATOM 1412 C C . SER A 1 185 ? 7.033 -0.180 -1.236 1.00 94.56 185 SER A C 1
ATOM 1414 O O . SER A 1 185 ? 6.504 -0.237 -0.126 1.00 94.56 185 SER A O 1
ATOM 1416 N N . VAL A 1 186 ? 6.369 -0.544 -2.342 1.00 93.31 186 VAL A N 1
ATOM 1417 C CA . VAL A 1 186 ? 4.959 -0.969 -2.305 1.00 93.31 186 VAL A CA 1
ATOM 1418 C C . VAL A 1 186 ? 4.768 -2.219 -1.440 1.00 93.31 186 VAL A C 1
ATOM 1420 O O . VAL A 1 186 ? 3.763 -2.311 -0.733 1.00 93.31 186 VAL A O 1
ATOM 1423 N N . ALA A 1 187 ? 5.710 -3.166 -1.467 1.00 90.75 187 ALA A N 1
ATOM 1424 C CA . ALA A 1 187 ? 5.653 -4.353 -0.615 1.00 90.75 187 ALA A CA 1
ATOM 1425 C C . ALA A 1 187 ? 5.761 -3.995 0.879 1.00 90.75 187 ALA A C 1
ATOM 1427 O O . ALA A 1 187 ? 4.935 -4.448 1.670 1.00 90.75 187 ALA A O 1
ATOM 1428 N N . ALA A 1 188 ? 6.699 -3.120 1.251 1.00 91.38 188 ALA A N 1
ATOM 1429 C CA . ALA A 1 188 ? 6.853 -2.648 2.629 1.00 91.38 188 ALA A CA 1
ATOM 1430 C C . ALA A 1 188 ? 5.621 -1.862 3.125 1.00 91.38 188 ALA A C 1
ATOM 1432 O O . ALA A 1 188 ? 5.173 -2.021 4.264 1.00 91.38 188 ALA A O 1
ATOM 1433 N N . MET A 1 189 ? 5.016 -1.043 2.258 1.00 93.00 189 MET A N 1
ATOM 1434 C CA . MET A 1 189 ? 3.791 -0.305 2.590 1.00 93.00 189 MET A CA 1
ATOM 1435 C C . MET A 1 189 ? 2.575 -1.223 2.720 1.00 93.00 189 MET A C 1
ATOM 1437 O O . MET A 1 189 ? 1.689 -0.956 3.531 1.00 93.00 189 MET A O 1
ATOM 1441 N N . GLN A 1 190 ? 2.526 -2.314 1.950 1.00 91.75 190 GLN A N 1
ATOM 1442 C CA . GLN A 1 190 ? 1.495 -3.337 2.104 1.00 91.75 190 GLN A CA 1
ATOM 1443 C C . GLN A 1 190 ? 1.617 -4.027 3.465 1.00 91.75 190 GLN A C 1
ATOM 1445 O O . GLN A 1 190 ? 0.621 -4.115 4.174 1.00 91.75 190 GLN A O 1
ATOM 1450 N N . GLU A 1 191 ? 2.822 -4.442 3.855 1.00 90.69 191 GLU A N 1
ATOM 1451 C CA . GLU A 1 191 ? 3.073 -5.032 5.175 1.00 90.69 191 GLU A CA 1
ATOM 1452 C C . GLU A 1 191 ? 2.694 -4.070 6.310 1.00 90.69 191 GLU A C 1
ATOM 1454 O O . GLU A 1 191 ? 1.991 -4.445 7.247 1.00 90.69 191 GLU A O 1
ATOM 1459 N N . THR A 1 192 ? 3.081 -2.798 6.189 1.00 92.81 192 THR A N 1
ATOM 1460 C CA . THR A 1 192 ? 2.698 -1.758 7.152 1.00 92.81 192 THR A CA 1
ATOM 1461 C C . THR A 1 192 ? 1.179 -1.640 7.273 1.00 92.81 192 THR A C 1
ATOM 1463 O O . THR A 1 192 ? 0.649 -1.596 8.382 1.00 92.81 192 THR A O 1
ATOM 1466 N N . TYR A 1 193 ? 0.462 -1.606 6.146 1.00 93.88 193 TYR A N 1
ATOM 1467 C CA . TYR A 1 193 ? -0.998 -1.557 6.138 1.00 93.88 193 TYR A CA 1
ATOM 1468 C C . TYR A 1 193 ? -1.622 -2.789 6.810 1.00 93.88 193 TYR A C 1
ATOM 1470 O O . TYR A 1 193 ? -2.520 -2.631 7.639 1.00 93.88 193 TYR A O 1
ATOM 1478 N N . ASP A 1 194 ? -1.127 -3.990 6.505 1.00 90.69 194 ASP A N 1
ATOM 1479 C CA . ASP A 1 194 ? -1.644 -5.242 7.065 1.00 90.69 194 ASP A CA 1
ATOM 1480 C C . ASP A 1 194 ? -1.459 -5.292 8.590 1.00 90.69 194 ASP A C 1
ATOM 1482 O O . ASP A 1 194 ? -2.424 -5.541 9.315 1.00 90.69 194 ASP A O 1
ATOM 1486 N N . ASN A 1 195 ? -0.284 -4.904 9.098 1.00 93.06 195 ASN A N 1
ATOM 1487 C CA . ASN A 1 195 ? -0.015 -4.820 10.539 1.00 93.06 195 ASN A CA 1
ATOM 1488 C C . ASN A 1 195 ? -0.976 -3.856 11.261 1.00 93.06 195 ASN A C 1
ATOM 1490 O O . ASN A 1 195 ? -1.436 -4.125 12.377 1.00 93.06 195 ASN A O 1
ATOM 1494 N N . LYS A 1 196 ? -1.322 -2.722 10.633 1.00 94.00 196 LYS A N 1
ATOM 1495 C CA . LYS A 1 196 ? -2.296 -1.769 11.193 1.00 94.00 196 LYS A CA 1
ATOM 1496 C C . LYS A 1 196 ? -3.712 -2.343 11.195 1.00 94.00 196 LYS A C 1
ATOM 1498 O O . LYS A 1 196 ? -4.450 -2.151 12.163 1.00 94.00 196 LYS A O 1
ATOM 1503 N N . VAL A 1 197 ? -4.090 -3.075 10.147 1.00 92.00 197 VAL A N 1
ATOM 1504 C CA . VAL A 1 197 ? -5.384 -3.769 10.076 1.00 92.00 197 VAL A CA 1
ATOM 1505 C C . VAL A 1 197 ? -5.499 -4.830 11.171 1.00 92.00 197 VAL A C 1
ATOM 1507 O O . VAL A 1 197 ? -6.528 -4.877 11.848 1.00 92.00 197 VAL A O 1
ATOM 1510 N N . GLU A 1 198 ? -4.456 -5.633 11.383 1.00 92.19 198 GLU A N 1
ATOM 1511 C CA . GLU A 1 198 ? -4.402 -6.648 12.442 1.00 92.19 198 GLU A CA 1
ATOM 1512 C C . GLU A 1 198 ? -4.490 -6.022 13.837 1.00 92.19 198 GLU A C 1
ATOM 1514 O O . GLU A 1 198 ? -5.316 -6.439 14.653 1.00 92.19 198 GLU A O 1
ATOM 1519 N N . THR A 1 199 ? -3.717 -4.961 14.087 1.00 95.25 199 THR A N 1
ATOM 1520 C CA . THR A 1 199 ? -3.762 -4.209 15.352 1.00 95.25 199 THR A CA 1
ATOM 1521 C C . THR A 1 199 ? -5.177 -3.715 15.649 1.00 95.25 199 THR A C 1
ATOM 1523 O O . THR A 1 199 ? -5.722 -3.965 16.726 1.00 95.25 199 THR A O 1
ATOM 1526 N N . ARG A 1 200 ? -5.820 -3.070 14.668 1.00 95.62 200 ARG A N 1
ATOM 1527 C CA . ARG A 1 200 ? -7.203 -2.603 14.794 1.00 95.62 200 ARG A CA 1
ATOM 1528 C C . ARG A 1 200 ? -8.162 -3.756 15.092 1.00 95.62 200 ARG A C 1
ATOM 1530 O O . ARG A 1 200 ? -9.008 -3.628 15.973 1.00 95.62 200 ARG A O 1
ATOM 1537 N N . ALA A 1 201 ? -8.047 -4.874 14.374 1.00 92.06 201 ALA A N 1
ATOM 1538 C CA . ALA A 1 201 ? -8.905 -6.038 14.581 1.00 92.06 201 ALA A CA 1
ATOM 1539 C C . ALA A 1 201 ? -8.781 -6.599 16.008 1.00 92.06 201 ALA A C 1
ATOM 1541 O O . ALA A 1 201 ? -9.799 -6.878 16.641 1.00 92.06 201 ALA A O 1
ATOM 1542 N N . SER A 1 202 ? -7.556 -6.688 16.537 1.00 95.31 202 SER A N 1
ATOM 1543 C CA . SER A 1 202 ? -7.292 -7.115 17.915 1.00 95.31 202 SER A CA 1
ATOM 1544 C C . SER A 1 202 ? -7.992 -6.218 18.943 1.00 95.31 202 SER A C 1
ATOM 1546 O O . SER A 1 202 ? -8.684 -6.717 19.831 1.00 95.31 202 SER A O 1
ATOM 1548 N N . LEU A 1 203 ? -7.925 -4.893 18.770 1.00 97.50 203 LEU A N 1
ATOM 1549 C CA . LEU A 1 203 ? -8.585 -3.942 19.672 1.00 97.50 203 LEU A CA 1
ATOM 1550 C C . LEU A 1 203 ? -10.119 -4.068 19.657 1.00 97.50 203 LEU A C 1
ATOM 1552 O O . LEU A 1 203 ? -10.752 -3.995 20.710 1.00 97.50 203 LEU A O 1
ATOM 1556 N N . TYR A 1 204 ? -10.738 -4.297 18.493 1.00 96.06 204 TYR A N 1
ATOM 1557 C CA . TYR A 1 204 ? -12.187 -4.543 18.429 1.00 96.06 204 TYR A CA 1
ATOM 1558 C C . TYR A 1 204 ? -12.588 -5.892 19.041 1.00 96.06 204 TYR A C 1
ATOM 1560 O O . TYR A 1 204 ? -13.676 -5.995 19.612 1.00 96.06 204 TYR A O 1
ATOM 1568 N N . ASN A 1 205 ? -11.732 -6.913 18.951 1.00 95.06 205 ASN A N 1
ATOM 1569 C CA . ASN A 1 205 ? -11.960 -8.186 19.633 1.00 95.06 205 ASN A CA 1
ATOM 1570 C C . ASN A 1 205 ? -11.897 -8.012 21.159 1.00 95.06 205 ASN A C 1
ATOM 1572 O O . ASN A 1 205 ? -12.785 -8.505 21.856 1.00 95.06 205 ASN A O 1
ATOM 1576 N N . ASP A 1 206 ? -10.917 -7.254 21.671 1.00 97.19 206 ASP A N 1
ATOM 1577 C CA . ASP A 1 206 ? -10.837 -6.895 23.095 1.00 97.19 206 ASP A CA 1
ATOM 1578 C C . ASP A 1 206 ? -12.087 -6.115 23.536 1.00 97.19 206 ASP A C 1
ATOM 1580 O O . ASP A 1 206 ? -12.745 -6.491 24.508 1.00 97.19 206 ASP A O 1
ATOM 1584 N N . LEU A 1 207 ? -12.511 -5.107 22.761 1.00 96.88 207 LEU A N 1
ATOM 1585 C CA . LEU A 1 207 ? -13.744 -4.363 23.041 1.00 96.88 207 LEU A CA 1
ATOM 1586 C C . LEU A 1 207 ? -14.955 -5.297 23.155 1.00 96.88 207 LEU A C 1
ATOM 1588 O O . LEU A 1 207 ? -15.700 -5.206 24.128 1.00 96.88 207 LEU A O 1
ATOM 1592 N N . SER A 1 208 ? -15.138 -6.226 22.213 1.00 95.31 208 SER A N 1
ATOM 1593 C CA . SER A 1 208 ? -16.244 -7.193 22.260 1.00 95.31 208 SER A CA 1
ATOM 1594 C C . SER A 1 208 ? -16.195 -8.075 23.515 1.00 95.31 208 SER A C 1
ATOM 1596 O O . SER A 1 208 ? -17.231 -8.346 24.134 1.00 95.31 208 SER A O 1
ATOM 1598 N N . GLY A 1 209 ? -14.997 -8.510 23.917 1.00 96.00 209 GLY A N 1
ATOM 1599 C CA . GLY A 1 209 ? -14.794 -9.286 25.139 1.00 96.00 209 GLY A CA 1
ATOM 1600 C C . GLY A 1 209 ? -15.163 -8.487 26.390 1.00 96.00 209 GLY A C 1
ATOM 1601 O O . GLY A 1 209 ? -15.910 -8.967 27.246 1.00 96.00 209 GLY A O 1
ATOM 1602 N N . ARG A 1 210 ? -14.717 -7.230 26.470 1.00 97.50 210 ARG A N 1
ATOM 1603 C CA . ARG A 1 210 ? -15.028 -6.340 27.595 1.00 97.50 210 ARG A CA 1
ATOM 1604 C C . ARG A 1 210 ? -16.502 -5.968 27.662 1.00 97.50 210 ARG A C 1
ATOM 1606 O O . ARG A 1 210 ? -17.059 -6.003 28.751 1.00 97.50 210 ARG A O 1
ATOM 1613 N N . VAL A 1 211 ? -17.166 -5.703 26.536 1.00 96.62 211 VAL A N 1
ATOM 1614 C CA . VAL A 1 211 ? -18.622 -5.458 26.491 1.00 96.62 211 VAL A CA 1
ATOM 1615 C C . VAL A 1 211 ? -19.393 -6.652 27.061 1.00 96.62 211 VAL A C 1
ATOM 1617 O O . VAL A 1 211 ? -20.329 -6.478 27.840 1.00 96.62 211 VAL A O 1
ATOM 16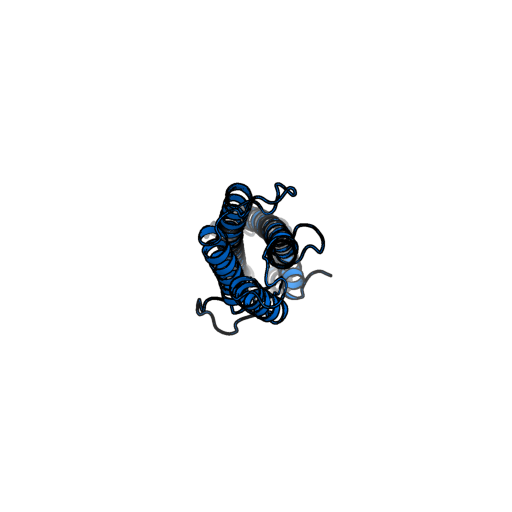20 N N . THR A 1 212 ? -18.975 -7.877 26.736 1.00 95.94 212 THR A N 1
ATOM 1621 C CA . THR A 1 212 ? -19.590 -9.095 27.288 1.00 95.94 212 THR A CA 1
ATOM 1622 C C . THR A 1 212 ? -19.433 -9.159 28.810 1.00 95.94 212 THR A C 1
ATOM 1624 O O . THR A 1 212 ? -20.398 -9.434 29.525 1.00 95.94 212 THR A O 1
ATOM 1627 N N . LYS A 1 213 ? -18.239 -8.839 29.318 1.00 97.31 213 LYS A N 1
ATOM 1628 C CA . LYS A 1 213 ? -17.953 -8.781 30.758 1.00 97.31 213 LYS A CA 1
ATOM 1629 C C . LYS A 1 213 ? -18.724 -7.670 31.477 1.00 97.31 213 LYS A C 1
ATOM 1631 O O . LYS A 1 213 ? -19.257 -7.921 32.551 1.00 97.31 213 LYS A O 1
ATOM 1636 N N . VAL A 1 214 ? -18.859 -6.487 30.873 1.00 97.69 214 VAL A N 1
ATOM 1637 C CA . VAL A 1 214 ? -19.704 -5.391 31.387 1.00 97.69 214 VAL A CA 1
ATOM 1638 C C . VAL A 1 214 ? -21.144 -5.873 31.571 1.00 97.69 214 VAL A C 1
ATOM 1640 O O . VAL A 1 214 ? -21.718 -5.714 32.646 1.00 97.69 214 VAL A O 1
ATOM 1643 N N . LYS A 1 215 ? -21.722 -6.520 30.550 1.00 95.56 215 LYS A N 1
ATOM 1644 C CA . LYS A 1 215 ? -23.088 -7.066 30.617 1.00 95.56 215 LYS A CA 1
ATOM 1645 C C . LYS A 1 215 ? -23.224 -8.102 31.735 1.00 95.56 215 LYS A C 1
ATOM 1647 O O . LYS A 1 215 ? -24.226 -8.105 32.446 1.00 95.56 215 LYS A O 1
ATOM 1652 N N . ALA A 1 216 ? -22.221 -8.960 31.920 1.00 96.25 216 ALA A N 1
ATOM 1653 C CA . ALA A 1 216 ? -22.198 -9.925 33.018 1.00 96.25 216 ALA A CA 1
ATOM 1654 C C . ALA A 1 216 ? -22.104 -9.248 34.398 1.00 96.25 216 ALA A C 1
ATOM 1656 O O . ALA A 1 216 ? -22.825 -9.648 35.309 1.00 96.25 216 ALA A O 1
ATOM 1657 N N . ALA A 1 217 ? -21.285 -8.202 34.542 1.00 96.69 217 ALA A N 1
ATOM 1658 C CA . ALA A 1 217 ? -21.165 -7.436 35.782 1.00 96.69 217 ALA A CA 1
ATOM 1659 C C . ALA A 1 217 ? -22.493 -6.756 36.155 1.00 96.69 217 ALA A C 1
ATOM 1661 O O . ALA A 1 217 ? -22.966 -6.910 37.279 1.00 96.69 217 ALA A O 1
ATOM 1662 N N . LEU A 1 218 ? -23.152 -6.105 35.191 1.00 96.44 218 LEU A N 1
ATOM 1663 C CA . LEU A 1 218 ? -24.478 -5.511 35.392 1.00 96.44 218 LEU A CA 1
ATOM 1664 C C . LEU A 1 218 ? -25.532 -6.569 35.748 1.00 96.44 218 LEU A C 1
ATOM 1666 O O . LEU A 1 218 ? -26.310 -6.377 36.680 1.00 96.44 218 LEU A O 1
ATOM 1670 N N . ALA A 1 219 ? -25.532 -7.716 35.061 1.00 95.88 219 ALA A N 1
ATOM 1671 C CA . ALA A 1 219 ? -26.438 -8.819 35.380 1.00 95.88 219 ALA A CA 1
ATOM 1672 C C . ALA A 1 219 ? -26.214 -9.375 36.791 1.00 95.88 219 ALA A C 1
ATOM 1674 O O . ALA A 1 219 ? -27.179 -9.743 37.454 1.00 95.88 219 ALA A O 1
ATOM 1675 N N . SER A 1 220 ? -24.958 -9.460 37.235 1.00 95.81 220 SER A N 1
ATOM 1676 C CA . SER A 1 220 ? -24.611 -9.956 38.566 1.00 95.81 220 SER A CA 1
ATOM 1677 C C . SER A 1 220 ? -25.008 -8.977 39.666 1.00 95.81 220 SER A C 1
ATOM 1679 O O . SER A 1 220 ? -25.409 -9.414 40.738 1.00 95.81 220 SER A O 1
ATOM 1681 N N . GLN A 1 221 ? -24.872 -7.673 39.419 1.00 95.75 221 GLN A N 1
ATOM 1682 C CA . GLN A 1 221 ? -25.128 -6.639 40.418 1.00 95.75 221 GLN A CA 1
ATOM 1683 C C . GLN A 1 221 ? -26.619 -6.296 40.542 1.00 95.75 221 GLN A C 1
ATOM 1685 O O . GLN A 1 221 ? -27.123 -6.178 41.655 1.00 95.75 221 GLN A O 1
ATOM 1690 N N . TYR A 1 222 ? -27.326 -6.155 39.417 1.00 95.44 222 TYR A N 1
ATOM 1691 C CA . TYR A 1 222 ? -28.713 -5.668 39.386 1.00 95.44 222 TYR A CA 1
ATOM 1692 C C . TYR A 1 222 ? -29.731 -6.746 38.979 1.00 95.44 222 TYR A C 1
ATOM 1694 O O . TYR A 1 222 ? -30.937 -6.568 39.146 1.00 95.44 222 TYR A O 1
ATOM 1702 N N . GLY A 1 223 ? -29.268 -7.885 38.455 1.00 95.56 223 GLY A N 1
ATOM 1703 C CA . GLY A 1 223 ? -30.119 -8.935 37.900 1.00 95.56 223 GLY A CA 1
ATOM 1704 C C . GLY A 1 223 ? -30.480 -8.703 36.428 1.00 95.56 223 GLY A C 1
ATOM 1705 O O . GLY A 1 223 ? -30.593 -7.582 35.941 1.00 95.56 223 GLY A O 1
ATOM 1706 N N . LYS A 1 224 ? -30.733 -9.788 35.685 1.00 95.31 224 LYS A N 1
ATOM 1707 C CA . LYS A 1 224 ? -31.038 -9.729 34.236 1.00 95.31 224 LYS A CA 1
ATOM 1708 C C . LYS A 1 224 ? -32.360 -9.031 33.883 1.00 95.31 224 LYS A C 1
ATOM 1710 O O . LYS A 1 224 ? -32.609 -8.750 32.714 1.00 95.31 224 LYS A O 1
ATOM 1715 N N . GLN A 1 225 ? -33.236 -8.802 34.861 1.00 95.81 225 GLN A N 1
ATOM 1716 C CA . GLN A 1 225 ? -34.513 -8.117 34.645 1.00 95.81 225 GLN A CA 1
ATOM 1717 C C . GLN A 1 225 ? -34.451 -6.614 34.914 1.00 95.81 225 GLN A C 1
ATOM 1719 O O . GLN A 1 225 ? -35.426 -5.924 34.606 1.00 95.81 225 GLN A O 1
ATOM 1724 N N . SER A 1 226 ? -33.331 -6.120 35.440 1.00 95.62 226 SER A N 1
ATOM 1725 C CA . SER A 1 226 ? -33.158 -4.713 35.768 1.00 95.62 226 SER A CA 1
ATOM 1726 C C . SER A 1 226 ? -33.103 -3.843 34.511 1.00 95.62 226 SER A C 1
ATOM 1728 O O . SER A 1 226 ? -32.764 -4.315 33.416 1.00 95.62 226 SER A O 1
ATOM 1730 N N . ASN A 1 227 ? -33.433 -2.562 34.671 1.00 94.56 227 ASN A N 1
ATOM 1731 C CA . ASN A 1 227 ? -33.267 -1.586 33.597 1.00 94.56 227 ASN A CA 1
ATOM 1732 C C . ASN A 1 227 ? -31.787 -1.463 33.232 1.00 94.56 227 ASN A C 1
ATOM 1734 O O . ASN A 1 227 ? -31.455 -1.410 32.050 1.00 94.56 227 ASN A O 1
ATOM 1738 N N . GLU A 1 228 ? -30.900 -1.554 34.228 1.00 94.25 228 GLU A N 1
ATOM 1739 C CA . GLU A 1 228 ? -29.471 -1.383 34.030 1.00 94.25 228 GLU A CA 1
ATOM 1740 C C . GLU A 1 228 ? -28.895 -2.422 33.056 1.00 94.25 228 GLU A C 1
ATOM 1742 O O . GLU A 1 228 ? -28.129 -2.105 32.139 1.00 94.25 228 GLU A O 1
ATOM 1747 N N . TYR A 1 229 ? -29.288 -3.686 33.233 1.00 94.94 229 TYR A N 1
ATOM 1748 C CA . TYR A 1 229 ? -28.894 -4.754 32.327 1.00 94.94 229 TYR A CA 1
ATOM 1749 C C . TYR A 1 229 ? -29.573 -4.612 30.960 1.00 94.94 229 TYR A C 1
ATOM 1751 O O . TYR A 1 229 ? -28.894 -4.684 29.934 1.00 94.94 229 TYR A O 1
ATOM 1759 N N . LYS A 1 230 ? -30.892 -4.383 30.917 1.00 94.62 230 LYS A N 1
ATOM 1760 C CA . LYS A 1 230 ? -31.659 -4.294 29.660 1.00 94.62 230 LYS A CA 1
ATOM 1761 C C . LYS A 1 230 ? -31.174 -3.166 28.751 1.00 94.62 230 LYS A C 1
ATOM 1763 O O . LYS A 1 230 ? -31.071 -3.366 27.541 1.00 94.62 230 LYS A O 1
ATOM 1768 N N . ASP A 1 231 ? -30.833 -2.014 29.318 1.00 91.94 231 ASP A N 1
ATOM 1769 C CA . ASP A 1 231 ? -30.292 -0.887 28.562 1.00 91.94 231 ASP A CA 1
ATOM 1770 C C . ASP A 1 231 ? -28.895 -1.191 28.019 1.00 91.94 231 ASP A C 1
ATOM 1772 O O . ASP A 1 231 ? -28.611 -0.871 26.865 1.00 91.94 231 ASP A O 1
ATOM 1776 N N . SER A 1 232 ? -28.064 -1.919 28.775 1.00 89.94 232 SER A N 1
ATOM 1777 C CA . SER A 1 232 ? -26.729 -2.320 28.315 1.00 89.94 232 SER A CA 1
ATOM 1778 C C . SER A 1 232 ? -26.744 -3.230 27.078 1.00 89.94 232 SER A C 1
ATOM 1780 O O . SER A 1 232 ? -25.797 -3.225 26.296 1.00 89.94 232 SER A O 1
ATOM 1782 N N . VAL A 1 233 ? -27.816 -4.006 26.863 1.00 88.31 233 VAL A N 1
ATOM 1783 C CA . VAL A 1 233 ? -27.953 -4.930 25.719 1.00 88.31 233 VAL A CA 1
ATOM 1784 C C . VAL A 1 233 ? -28.107 -4.185 24.387 1.00 88.31 233 VAL A C 1
ATOM 1786 O O . VAL A 1 233 ? -27.810 -4.753 23.337 1.00 88.31 233 VAL A O 1
ATOM 1789 N N . LYS A 1 234 ? -28.520 -2.911 24.419 1.00 86.69 234 LYS A N 1
ATOM 1790 C CA . LYS A 1 234 ? -28.705 -2.052 23.236 1.00 86.69 234 LYS A CA 1
ATOM 1791 C C . LYS A 1 234 ? -27.382 -1.588 22.607 1.00 86.69 234 LYS A C 1
ATOM 1793 O O . LYS A 1 234 ? -27.406 -0.994 21.517 1.00 86.69 234 LYS A O 1
ATOM 1798 N N . TYR A 1 235 ? -26.264 -1.826 23.292 1.00 84.50 235 TYR A N 1
ATOM 1799 C CA . TYR A 1 235 ? -24.903 -1.491 22.877 1.00 84.50 235 TYR A CA 1
ATOM 1800 C C . TYR A 1 235 ? -24.103 -2.752 22.542 1.00 84.50 235 TYR A C 1
ATOM 1802 O O . TYR A 1 235 ? -23.358 -2.703 21.542 1.00 84.50 235 TYR A O 1
#

Sequence (235 aa):
MVSTSERTFGQRYTKGRDLVEYLKLVTTYAPTETAIQPANLTTLLNSIDAANSEVGAAKSTLQTERDERIVMFKNSTTGLITRCAQIRDYIASFHTQGKKALDFKKVQKIVMLMRGIRLSKKPPVVEGGKKSVSTSERSYGSMLQAGKDVLEVIKTIAGYAPSNTEITVATFTTMLAAIDAKNSSVAAMQETYDNKVETRASLYNDLSGRVTKVKAALASQYGKQSNEYKDSVKY

Solvent-accessible surface area (backbone atoms only — not comparable to full-atom values): 13025 Å² total; per-residue (Å²): 132,82,51,73,68,57,53,53,50,53,52,52,52,51,28,53,51,52,45,39,58,52,50,65,70,42,81,82,73,74,66,87,57,61,74,61,30,57,69,47,44,49,52,52,51,52,52,44,52,51,32,53,51,50,34,53,51,35,49,50,54,38,49,51,48,35,52,54,48,52,41,54,44,63,29,88,80,78,1,49,59,38,46,49,49,51,48,28,52,51,45,30,72,74,42,94,58,21,78,71,29,69,66,26,48,52,36,46,53,44,46,54,53,53,71,69,57,79,83,57,81,59,64,74,88,71,85,77,92,63,92,63,84,40,71,36,58,57,46,55,52,52,47,51,48,48,51,51,54,44,51,56,53,55,73,71,43,86,86,75,74,60,90,56,62,74,62,25,74,68,46,39,51,53,50,54,52,52,52,52,52,48,55,53,49,45,53,54,35,48,53,52,30,51,54,35,49,51,53,38,51,51,48,53,51,50,49,54,54,39,52,54,50,42,49,50,52,36,26,72,75,64,30,75,84,28,68,73,26,56,58,55,71,80,80

Foldseek 3Di:
DDDPVLVVLVVLLVLLVVLLVLVVVVVPPDDPPPCLHSVNSVVLSVVLVVLSVQLVVLVVVLLVLLVVLVCCADVCPRHLLNLLVVLLQLCLVPPPCRCNDPLSVLSVVLSVVLVVQDADSDFPPDPDDDPDPGPNLVSLVSNLVSLVSNLVSLVPDPPNDDPPPCNDSVNSVVSSVVSVVSSVVSVVSVVSSVVSVVSSVVSSVSSVVSLVVSLVSQCVPPNCPDPSNVVSVVD

pLDDT: mean 90.57, std 13.5, range [33.06, 98.56]

Nearest PDB structures (foldseek):
  3o1h-assembly1_A  TM=3.863E-01  e=2.490E-01  Vibrio parahaemolyticus
  7l2i-assembly1_C  TM=2.216E-01  e=9.477E+00  Rattus norvegicus

Mean predicted aligned error: 6.22 Å

Secondary structure (DSSP, 8-state):
---HHHHHHHHHHHHHHHHHHHHHH-TT---SSGGGSHHHHHHHHHHHHHHHHHHHHHHHHHHHHHHHHHHHHH-TTTSHHHHHHHHHHHHHHHSTTGGGSHHHHHHHHHHHHHHH----SS----SSS-----HHHHHHHHHHHHHHHHHHHHHTSTT---SSGGGSHHHHHHHHHHHHHHHHHHHHHHHHHHHHHHHHHHHHHHHHHHHHHHHHHHHHHH-TTSHHHHHHTT-